Protein AF-A0A6M1TCY0-F1 (afdb_monomer_lite)

Secondary structure (DSSP, 8-state):
------------PPPP----TTSPPPSS---HHHHHHHHHHHHHHHHH---HHHHHHHHH--S-HHHHHHHHHHHHHHHHHHHHHHHT--GGGS-BTTBPPPGGGHHHHHHHHHHHHHHHHHHHHHHHHHHHHHHHHHHHHHHHHHHHHHHHHHHHHHHHHHTT-S-HHHHHHHHHTTS----HHHHHHHHHHHIIIIITTHHHHHHHHHHHHHHHHHHHHHHHHHHHHTT-

Organism: NCBI:txid1736908

Foldseek 3Di:
DDDDDPDDPPPPDDPPDDPPVPFDPQPADDDPVLVVLLVVLLVVLLVVLDFLVNVCVLFPDLADPVLVVLLVVLVVLLQVLLVCVVVVHFPQVDCDVNDHDDPVCLVVVLVVSLVCNVVSLVVSVVRVVVSVVVSCVSCVVVVVVLVVNLVSLVSLVVVCVVRVPPDPVSVVVSVCSVDDDDPSSVSSSVSSVCCVPPPVVCVVVVVVVVVVSNVVSVVSSVSSNVSSVVND

Radius of gyration: 30.92 Å; chains: 1; bounding box: 65×54×100 Å

Structure (mmCIF, N/CA/C/O backbone):
data_AF-A0A6M1TCY0-F1
#
_entry.id   AF-A0A6M1TCY0-F1
#
loop_
_atom_site.group_PDB
_atom_site.id
_atom_site.type_symbol
_atom_site.label_atom_id
_atom_site.label_alt_id
_atom_site.label_comp_id
_atom_site.label_asym_id
_atom_site.label_entity_id
_atom_site.label_seq_id
_atom_site.pdbx_PDB_ins_code
_atom_site.Cartn_x
_atom_site.Cartn_y
_atom_site.Cartn_z
_atom_site.occupancy
_atom_site.B_iso_or_equiv
_atom_site.auth_seq_id
_atom_site.auth_comp_id
_atom_site.auth_asym_id
_atom_site.auth_atom_id
_atom_site.pdbx_PDB_model_num
ATOM 1 N N . MET A 1 1 ? -7.436 40.374 63.771 1.00 40.81 1 MET A N 1
ATOM 2 C CA . MET A 1 1 ? -7.171 39.843 62.417 1.00 40.81 1 MET A CA 1
ATOM 3 C C . MET A 1 1 ? -7.729 38.435 62.373 1.00 40.81 1 MET A C 1
ATOM 5 O O . MET A 1 1 ? -7.297 37.608 63.161 1.00 40.81 1 MET A O 1
ATOM 9 N N . ASN A 1 2 ? -8.781 38.234 61.579 1.00 31.58 2 ASN A N 1
ATOM 10 C CA . ASN A 1 2 ? -9.593 37.018 61.555 1.00 31.58 2 ASN A CA 1
ATOM 11 C C . ASN A 1 2 ? -8.995 36.007 60.566 1.00 31.58 2 ASN A C 1
ATOM 13 O O . ASN A 1 2 ? -8.663 36.379 59.442 1.00 31.58 2 ASN A O 1
ATOM 17 N N . LEU A 1 3 ? -8.857 34.755 61.001 1.00 38.59 3 LEU A N 1
ATOM 18 C CA . LEU A 1 3 ? -8.347 33.634 60.210 1.00 38.59 3 LEU A CA 1
ATOM 19 C C . LEU A 1 3 ? -9.382 33.235 59.149 1.00 38.59 3 LEU A C 1
ATOM 21 O O . LEU A 1 3 ? -10.459 32.735 59.468 1.00 38.59 3 LEU A O 1
ATOM 25 N N . GLY A 1 4 ? -9.053 33.485 57.883 1.00 35.66 4 GLY A N 1
ATOM 26 C CA . GLY A 1 4 ? -9.867 33.116 56.732 1.00 35.66 4 GLY A CA 1
ATOM 27 C C . GLY A 1 4 ? -9.697 31.646 56.353 1.00 35.66 4 GLY A C 1
ATOM 28 O O . GLY A 1 4 ? -8.680 31.263 55.789 1.00 35.66 4 GLY A O 1
ATOM 29 N N . ASN A 1 5 ? -10.726 30.862 56.668 1.00 35.56 5 ASN A N 1
ATOM 30 C CA . ASN A 1 5 ? -11.389 29.895 55.789 1.00 35.56 5 ASN A CA 1
ATOM 31 C C . ASN A 1 5 ? -10.489 29.039 54.864 1.00 35.56 5 ASN A C 1
ATOM 33 O O . ASN A 1 5 ? -10.324 29.323 53.678 1.00 35.56 5 ASN A O 1
ATOM 37 N N . LEU A 1 6 ? -9.985 27.922 55.396 1.00 38.62 6 LEU A N 1
ATOM 38 C CA . LEU A 1 6 ? -9.571 26.776 54.585 1.00 38.62 6 LEU A CA 1
ATOM 39 C C . LEU A 1 6 ? -10.839 26.086 54.071 1.00 38.62 6 LEU A C 1
ATOM 41 O O . LEU A 1 6 ? -11.546 25.425 54.830 1.00 38.62 6 LEU A O 1
ATOM 45 N N . GLY A 1 7 ? -11.144 26.297 52.790 1.00 38.19 7 GLY A N 1
ATOM 46 C CA . GLY A 1 7 ? -12.271 25.671 52.109 1.00 38.19 7 GLY A CA 1
ATOM 47 C C . GLY A 1 7 ? -12.217 24.150 52.235 1.00 38.19 7 GLY A C 1
ATOM 48 O O . GLY A 1 7 ? -11.236 23.509 51.860 1.00 38.19 7 GLY A O 1
ATOM 49 N N . SER A 1 8 ? -13.288 23.582 52.778 1.00 37.03 8 SER A N 1
ATOM 50 C CA . SER A 1 8 ? -13.526 22.148 52.852 1.00 37.03 8 SER A CA 1
ATOM 51 C C . SER A 1 8 ? -13.612 21.559 51.442 1.00 37.03 8 SER A C 1
ATOM 53 O O . SER A 1 8 ? -14.508 21.913 50.674 1.00 37.03 8 SER A O 1
ATOM 55 N N . PHE A 1 9 ? -12.711 20.636 51.108 1.00 40.78 9 PHE A N 1
ATOM 56 C CA . PHE A 1 9 ? -12.888 19.736 49.970 1.00 40.78 9 PHE A CA 1
ATOM 57 C C . PHE A 1 9 ? -14.084 18.821 50.263 1.00 40.78 9 PHE A C 1
ATOM 59 O O . PHE A 1 9 ? -13.952 17.807 50.946 1.00 40.78 9 PHE A O 1
ATOM 66 N N . ASN A 1 10 ? -15.263 19.199 49.767 1.00 33.56 10 ASN A N 1
ATOM 67 C CA . ASN A 1 10 ? -16.422 18.315 49.732 1.00 33.56 10 ASN A CA 1
ATOM 68 C C . ASN A 1 10 ? -16.138 17.196 48.726 1.00 33.56 10 ASN A C 1
ATOM 70 O O . ASN A 1 10 ? -16.285 17.367 47.518 1.00 33.56 10 ASN A O 1
ATOM 74 N N . PHE A 1 11 ? -15.720 16.042 49.240 1.00 40.28 11 PHE A N 1
ATOM 75 C CA . PHE A 1 11 ? -15.828 14.772 48.536 1.00 40.28 11 PHE A CA 1
ATOM 76 C C . PHE A 1 11 ? -17.324 14.430 48.465 1.00 40.28 11 PHE A C 1
ATOM 78 O O . PHE A 1 11 ? -17.868 13.762 49.344 1.00 40.28 11 PHE A O 1
ATOM 85 N N . GLU A 1 12 ? -18.031 14.958 47.464 1.00 37.22 12 GLU A N 1
ATOM 86 C CA . GLU A 1 12 ? -19.381 14.483 47.166 1.00 37.22 12 GLU A CA 1
ATOM 87 C C . GLU A 1 12 ? -19.259 13.042 46.669 1.00 37.22 12 GLU A C 1
ATOM 89 O O . GLU A 1 12 ? -18.837 12.784 45.540 1.00 37.22 12 GLU A O 1
ATOM 94 N N . MET A 1 13 ? -19.594 12.085 47.538 1.00 42.84 13 MET A N 1
ATOM 95 C CA . MET A 1 13 ? -19.810 10.714 47.098 1.00 42.84 13 MET A CA 1
ATOM 96 C C . MET A 1 13 ? -20.870 10.719 45.987 1.00 42.84 13 MET A C 1
ATOM 98 O O . MET A 1 13 ? -21.869 11.439 46.110 1.00 42.84 13 MET A O 1
ATOM 102 N N . PRO A 1 14 ? -20.694 9.926 44.914 1.00 39.97 14 PRO A N 1
ATOM 103 C CA . PRO A 1 14 ? -21.727 9.779 43.904 1.00 39.97 14 PRO A CA 1
ATOM 104 C C . PRO A 1 14 ? -23.014 9.325 44.595 1.00 39.97 14 PRO A C 1
ATOM 106 O O . PRO A 1 14 ? -23.037 8.313 45.296 1.00 39.97 14 PRO A O 1
ATOM 109 N N . LYS A 1 15 ? -24.077 10.122 44.443 1.00 44.88 15 LYS A N 1
ATOM 110 C CA . LYS A 1 15 ? -25.385 9.808 45.021 1.00 44.88 15 LYS A CA 1
ATOM 111 C C . LYS A 1 15 ? -25.809 8.409 44.558 1.00 44.88 15 LYS A C 1
ATOM 113 O O . LYS A 1 15 ? -25.634 8.106 43.373 1.00 44.88 15 LYS A O 1
ATOM 118 N N . PRO A 1 16 ? -26.367 7.569 45.450 1.00 40.59 16 PRO A N 1
ATOM 119 C CA . PRO A 1 16 ? -26.902 6.277 45.057 1.00 40.59 16 PRO A CA 1
ATOM 120 C C . PRO A 1 16 ? -27.896 6.493 43.920 1.00 40.59 16 PRO A C 1
ATOM 122 O O . PRO A 1 16 ? -28.781 7.347 43.999 1.00 40.59 16 PRO A O 1
ATOM 125 N N . ASN A 1 17 ? -27.678 5.765 42.830 1.00 44.53 17 ASN A N 1
ATOM 126 C CA . ASN A 1 17 ? -28.483 5.852 41.628 1.00 44.53 17 ASN A CA 1
ATOM 127 C C . ASN A 1 17 ? -29.891 5.355 41.985 1.00 44.53 17 ASN A C 1
ATOM 129 O O . ASN A 1 17 ? -30.106 4.150 42.095 1.00 44.53 17 ASN A O 1
ATOM 133 N N . ILE A 1 18 ? -30.819 6.275 42.259 1.00 45.56 18 ILE A N 1
ATOM 134 C CA . ILE A 1 18 ? -32.218 5.932 42.519 1.00 45.56 18 ILE A CA 1
ATOM 135 C C . ILE A 1 18 ? -32.734 5.298 41.221 1.00 45.56 18 ILE A C 1
ATOM 137 O O . ILE A 1 18 ? -32.690 5.968 40.184 1.00 45.56 18 ILE A O 1
ATOM 141 N N . PRO A 1 19 ? -33.156 4.021 41.229 1.00 42.91 19 PRO A N 1
ATOM 142 C CA . PRO A 1 19 ? -33.644 3.372 40.025 1.00 42.91 19 PRO A CA 1
ATOM 143 C C . PRO A 1 19 ? -34.815 4.181 39.469 1.00 42.91 19 PRO A C 1
ATOM 145 O O . PRO A 1 19 ? -35.770 4.506 40.176 1.00 42.91 19 PRO A O 1
ATOM 148 N N . ASN A 1 20 ? -34.695 4.561 38.201 1.00 47.53 20 ASN A N 1
ATOM 149 C CA . ASN A 1 20 ? -35.703 5.330 37.497 1.00 47.53 20 ASN A CA 1
ATOM 150 C C . ASN A 1 20 ? -36.925 4.416 37.309 1.00 47.53 20 ASN A C 1
ATOM 152 O O . ASN A 1 20 ? -36.894 3.516 36.476 1.00 47.53 20 ASN A O 1
ATOM 156 N N . LEU A 1 21 ? -37.976 4.613 38.113 1.00 46.28 21 LEU A N 1
ATOM 157 C CA . LEU A 1 21 ? -39.144 3.718 38.234 1.00 46.28 21 LEU A CA 1
ATOM 158 C C . LEU A 1 21 ? -39.952 3.523 36.931 1.00 46.28 21 LEU A C 1
ATOM 160 O O . LEU A 1 21 ? -40.888 2.730 36.911 1.00 46.28 21 LEU A O 1
ATOM 164 N N . GLY A 1 22 ? -39.619 4.249 35.859 1.00 48.94 22 GLY A N 1
ATOM 165 C CA . GLY A 1 22 ? -40.233 4.121 34.535 1.00 48.94 22 GLY A CA 1
ATOM 166 C C . GLY A 1 22 ? -39.401 3.356 33.501 1.00 48.94 22 GLY A C 1
ATOM 167 O O . GLY A 1 22 ? -39.856 3.213 32.370 1.00 48.94 22 GLY A O 1
ATOM 168 N N . GLN A 1 23 ? -38.192 2.898 33.843 1.00 49.44 23 GLN A N 1
ATOM 169 C CA . GLN A 1 23 ? -37.377 2.071 32.951 1.00 49.44 23 GLN A CA 1
ATOM 170 C C . GLN A 1 23 ? -37.584 0.593 33.287 1.00 49.44 23 GLN A C 1
ATOM 172 O O . GLN A 1 23 ? -37.662 0.260 34.474 1.00 49.44 23 GLN A O 1
ATOM 177 N N . PRO A 1 24 ? -37.703 -0.292 32.278 1.00 52.12 24 PRO A N 1
ATOM 178 C CA . PRO A 1 24 ? -37.763 -1.722 32.536 1.00 52.12 24 PRO A CA 1
ATOM 179 C C . PRO A 1 24 ? -36.554 -2.135 33.393 1.00 52.12 24 PRO A C 1
ATOM 181 O O . PRO A 1 24 ? -35.467 -1.568 33.229 1.00 52.12 24 PRO A O 1
ATOM 184 N N . PRO A 1 25 ? -36.738 -3.057 34.354 1.00 54.72 25 PRO A N 1
ATOM 185 C CA . PRO A 1 25 ? -35.632 -3.542 35.164 1.00 54.72 25 PRO A CA 1
ATOM 186 C C . PRO A 1 25 ? -34.560 -4.110 34.235 1.00 54.72 25 PRO A C 1
ATOM 188 O O . PRO A 1 25 ? -34.882 -4.848 33.306 1.00 54.72 25 PRO A O 1
ATOM 191 N N . ARG A 1 26 ? -33.299 -3.742 34.482 1.00 59.31 26 ARG A N 1
ATOM 192 C CA . ARG A 1 26 ? -32.177 -4.313 33.736 1.00 59.31 26 ARG A CA 1
ATOM 193 C C . ARG A 1 26 ? -32.145 -5.815 33.942 1.00 59.31 26 ARG A C 1
ATOM 195 O O . ARG A 1 26 ? -32.295 -6.284 35.071 1.00 59.31 26 ARG A O 1
ATOM 202 N N . GLU A 1 27 ? -31.916 -6.546 32.863 1.00 65.31 27 GLU A N 1
ATOM 203 C CA . GLU A 1 27 ? -31.788 -8.002 32.900 1.00 65.31 27 GLU A CA 1
ATOM 204 C C . GLU A 1 27 ? -30.395 -8.425 33.394 1.00 65.31 27 GLU A C 1
ATOM 206 O O . GLU A 1 27 ? -30.216 -9.543 33.877 1.00 65.31 27 GLU A O 1
ATOM 211 N N . ILE A 1 28 ? -29.413 -7.518 33.328 1.00 74.62 28 ILE A N 1
ATOM 212 C CA . ILE A 1 28 ? -28.018 -7.776 33.691 1.00 74.62 28 ILE A CA 1
ATOM 213 C C . ILE A 1 28 ? -27.673 -7.115 35.033 1.00 74.62 28 ILE A C 1
ATOM 215 O O . ILE A 1 28 ? -27.741 -5.892 35.186 1.00 74.62 28 ILE A O 1
ATOM 219 N N . ASP A 1 29 ? -27.229 -7.928 35.997 1.00 77.94 29 ASP A N 1
ATOM 220 C CA . ASP A 1 29 ? -26.839 -7.462 37.332 1.00 77.94 29 ASP A CA 1
ATOM 221 C C . ASP A 1 29 ? -25.440 -6.813 37.342 1.00 77.94 29 ASP A C 1
ATOM 223 O O . ASP A 1 29 ? -24.388 -7.465 37.424 1.00 77.94 29 ASP A O 1
ATOM 227 N N . LEU A 1 30 ? -25.430 -5.483 37.261 1.00 77.62 30 LEU A N 1
ATOM 228 C CA . LEU A 1 30 ? -24.237 -4.643 37.338 1.00 77.62 30 LEU A CA 1
ATOM 229 C C . LEU A 1 30 ? -24.261 -3.794 38.605 1.00 77.62 30 LEU A C 1
ATOM 231 O O . LEU A 1 30 ? -25.273 -3.176 38.942 1.00 77.62 30 LEU A O 1
ATOM 235 N N . SER A 1 31 ? -23.103 -3.668 39.257 1.00 81.94 31 SER A N 1
ATOM 236 C CA . SER A 1 31 ? -22.948 -2.690 40.332 1.00 81.94 31 SER A CA 1
ATOM 237 C C . SER A 1 31 ? -23.156 -1.260 39.798 1.00 81.94 31 SER A C 1
ATOM 239 O O . SER A 1 31 ? -22.917 -0.997 38.613 1.00 81.94 31 SER A O 1
ATOM 241 N N . PRO A 1 32 ? -23.556 -0.291 40.644 1.00 79.38 32 PRO A N 1
ATOM 242 C CA . PRO A 1 32 ? -23.734 1.100 40.221 1.00 79.38 32 PRO A CA 1
ATOM 243 C C . PRO A 1 32 ? -22.489 1.704 39.549 1.00 79.38 32 PRO A C 1
ATOM 245 O O . PRO A 1 32 ? -22.611 2.489 38.607 1.00 79.38 32 PRO A O 1
ATOM 248 N N . GLU A 1 33 ? -21.296 1.306 39.995 1.00 81.00 33 GLU A N 1
ATOM 249 C CA . GLU A 1 33 ? -20.016 1.734 39.425 1.00 81.00 33 GLU A CA 1
ATOM 250 C C . GLU A 1 33 ? -19.772 1.138 38.032 1.00 81.00 33 GLU A C 1
ATOM 252 O O . GLU A 1 33 ? -19.422 1.866 37.100 1.00 81.00 33 GLU A O 1
ATOM 257 N N . GLU A 1 34 ? -20.006 -0.166 37.856 1.00 80.75 34 GLU A N 1
ATOM 258 C CA . GLU A 1 34 ? -19.911 -0.846 36.556 1.00 80.75 34 GLU A CA 1
ATOM 259 C C . GLU A 1 34 ? -20.926 -0.271 35.567 1.00 80.75 34 GLU A C 1
ATOM 261 O O . GLU A 1 34 ? -20.583 0.041 34.427 1.00 80.75 34 GLU A O 1
ATOM 266 N N . ALA A 1 35 ? -22.156 -0.040 36.024 1.00 79.56 35 ALA A N 1
ATOM 267 C CA . ALA A 1 35 ? -23.212 0.567 35.233 1.00 79.56 35 ALA A CA 1
ATOM 268 C C . ALA A 1 35 ? -22.845 1.979 34.753 1.00 79.56 35 ALA A C 1
ATOM 270 O O . ALA A 1 35 ? -23.058 2.321 33.587 1.00 79.56 35 ALA A O 1
ATOM 271 N N . PHE A 1 36 ? -22.275 2.805 35.634 1.00 81.75 36 PHE A N 1
ATOM 272 C CA . PHE A 1 36 ? -21.789 4.134 35.269 1.00 81.75 36 PHE A CA 1
ATOM 273 C C . PHE A 1 36 ? -20.638 4.054 34.259 1.00 81.75 36 PHE A C 1
ATOM 275 O O . PHE A 1 36 ? -20.604 4.808 33.283 1.00 81.75 36 PHE A O 1
ATOM 282 N N . LYS A 1 37 ? -19.717 3.110 34.463 1.00 83.62 37 LYS A N 1
ATOM 283 C CA . LYS A 1 37 ? -18.562 2.889 33.594 1.00 83.62 37 LYS A CA 1
ATOM 284 C C . LYS A 1 37 ? -18.976 2.459 32.186 1.00 83.62 37 LYS A C 1
ATOM 286 O O . LYS A 1 37 ? -18.529 3.083 31.227 1.00 83.62 37 LYS A O 1
ATOM 291 N N . VAL A 1 38 ? -19.867 1.472 32.057 1.00 83.81 38 VAL A N 1
ATOM 292 C CA . VAL A 1 38 ? -20.408 1.014 30.762 1.00 83.81 38 VAL A CA 1
ATOM 293 C C . VAL A 1 38 ? -21.113 2.160 30.046 1.00 83.81 38 VAL A C 1
ATOM 295 O O . VAL A 1 38 ? -20.797 2.438 28.893 1.00 83.81 38 VAL A O 1
ATOM 298 N N . LYS A 1 39 ? -21.971 2.915 30.744 1.00 81.69 39 LYS A N 1
ATOM 299 C CA . LYS A 1 39 ? -22.673 4.066 30.157 1.00 81.69 39 LYS A CA 1
ATOM 300 C C . LYS A 1 39 ? -21.710 5.133 29.631 1.00 81.69 39 LYS A C 1
ATOM 302 O O . LYS A 1 39 ? -21.899 5.662 28.536 1.00 81.69 39 LYS A O 1
ATOM 307 N N . LYS A 1 40 ? -20.663 5.448 30.400 1.00 83.25 40 LYS A N 1
ATOM 308 C CA . LYS A 1 40 ? -19.626 6.401 29.987 1.00 83.25 40 LYS A CA 1
ATOM 309 C C . LYS A 1 40 ? -18.871 5.903 28.754 1.00 83.25 40 LYS A C 1
ATOM 311 O O . LYS A 1 40 ? -18.607 6.692 27.852 1.00 83.25 40 LYS A O 1
ATOM 316 N N . ILE A 1 41 ? -18.542 4.612 28.708 1.00 84.25 41 ILE A N 1
ATOM 317 C CA . ILE A 1 41 ? -17.869 4.008 27.558 1.00 84.25 41 ILE A CA 1
ATOM 318 C C . ILE A 1 41 ? -18.773 4.041 26.320 1.00 84.25 41 ILE A C 1
ATOM 320 O O . ILE A 1 41 ? -18.320 4.502 25.281 1.00 84.25 41 ILE A O 1
ATOM 324 N N . MET A 1 42 ? -20.039 3.632 26.428 1.00 82.56 42 MET A N 1
ATOM 325 C CA . MET A 1 42 ? -20.996 3.646 25.313 1.00 82.56 42 MET A CA 1
ATOM 326 C C . MET A 1 42 ? -21.160 5.047 24.717 1.00 82.56 42 MET A C 1
ATOM 328 O O . MET A 1 42 ? -21.040 5.212 23.508 1.00 82.56 42 MET A O 1
ATOM 332 N N . SER A 1 43 ? -21.334 6.068 25.563 1.00 81.25 43 SER A N 1
ATOM 333 C CA . SER A 1 43 ? -21.424 7.468 25.119 1.00 81.25 43 SER A CA 1
ATOM 334 C C . SER A 1 43 ? -20.162 7.922 24.373 1.00 81.25 43 SER A C 1
ATOM 336 O O . SER A 1 43 ? -20.237 8.507 23.291 1.00 81.25 43 SER A O 1
ATOM 338 N N . ASN A 1 44 ? -18.983 7.583 24.904 1.00 81.44 44 ASN A N 1
ATOM 339 C CA . ASN A 1 44 ? -17.722 7.891 24.238 1.00 81.44 44 ASN A CA 1
ATOM 340 C C . ASN A 1 44 ? -17.585 7.144 22.901 1.00 81.44 44 ASN A C 1
ATOM 342 O O . ASN A 1 44 ? -17.137 7.742 21.928 1.00 81.44 44 ASN A O 1
ATOM 346 N N . LEU A 1 45 ? -17.996 5.874 22.823 1.00 81.38 45 LEU A N 1
ATOM 347 C CA . LEU A 1 45 ? -17.963 5.084 21.590 1.00 81.38 45 LEU A CA 1
ATOM 348 C C . LEU A 1 45 ? -18.898 5.659 20.520 1.00 81.38 45 LEU A C 1
ATOM 350 O O . LEU A 1 45 ? -18.443 5.871 19.397 1.00 81.38 45 LEU A O 1
ATOM 354 N N . ALA A 1 46 ? -20.141 6.012 20.865 1.00 78.19 46 ALA A N 1
ATOM 355 C CA . ALA A 1 46 ? -21.060 6.692 19.944 1.00 78.19 46 ALA A CA 1
ATOM 356 C C . ALA A 1 46 ? -20.471 8.000 19.396 1.00 78.19 46 ALA A C 1
ATOM 358 O O . ALA A 1 46 ? -20.616 8.298 18.213 1.00 78.19 46 ALA A O 1
ATOM 359 N N . SER A 1 47 ? -19.751 8.759 20.230 1.00 79.06 47 SER A N 1
ATOM 360 C CA . SER A 1 47 ? -19.131 10.022 19.809 1.00 79.06 47 SER A CA 1
ATOM 361 C C . SER A 1 47 ? -17.947 9.859 18.846 1.00 79.06 47 SER A C 1
ATOM 363 O O . SER A 1 47 ? -17.527 10.838 18.233 1.00 79.06 47 SER A O 1
ATOM 365 N N . THR A 1 48 ? -17.399 8.646 18.698 1.00 74.94 48 THR A N 1
ATOM 366 C CA . THR A 1 48 ? -16.235 8.416 17.826 1.00 74.94 48 THR A CA 1
ATOM 367 C C . THR A 1 48 ? -16.592 8.408 16.344 1.00 74.94 48 THR A C 1
ATOM 369 O O . THR A 1 48 ? -15.727 8.709 15.525 1.00 74.94 48 THR A O 1
ATOM 372 N N . GLY A 1 49 ? -17.835 8.051 15.990 1.00 72.75 49 GLY A N 1
ATOM 373 C CA . GLY A 1 49 ? -18.270 7.909 14.596 1.00 72.75 49 GLY A CA 1
ATOM 374 C C . GLY A 1 49 ? -17.469 6.883 13.782 1.00 72.75 49 GLY A C 1
ATOM 375 O O . GLY A 1 49 ? -17.517 6.911 12.555 1.00 72.75 49 GLY A O 1
ATOM 376 N N . LEU A 1 50 ? -16.700 6.009 14.444 1.00 78.25 50 LEU A N 1
ATOM 377 C CA . LEU A 1 50 ? -15.852 5.019 13.788 1.00 78.25 50 LEU A CA 1
ATOM 378 C C . LEU A 1 50 ? -16.697 3.855 13.270 1.00 78.25 50 LEU A C 1
ATOM 380 O O . LEU A 1 50 ? -17.372 3.176 14.040 1.00 78.25 50 LEU A O 1
ATOM 384 N N . THR A 1 51 ? -16.585 3.582 11.975 1.00 78.31 51 THR A N 1
ATOM 385 C CA . THR A 1 51 ? -17.169 2.405 11.320 1.00 78.31 51 THR A CA 1
ATOM 386 C C . THR A 1 51 ? -16.073 1.463 10.826 1.00 78.31 51 THR A C 1
ATOM 388 O O . THR A 1 51 ? -14.926 1.876 10.632 1.00 78.31 51 THR A O 1
ATOM 391 N N . VAL A 1 52 ? -16.419 0.193 10.590 1.00 77.19 52 VAL A N 1
ATOM 392 C CA . VAL A 1 52 ? -15.505 -0.788 9.975 1.00 77.19 52 VAL A CA 1
ATOM 393 C C . VAL A 1 52 ? -14.971 -0.264 8.639 1.00 77.19 52 VAL A C 1
ATOM 395 O O . VAL A 1 52 ? -13.762 -0.300 8.422 1.00 77.19 52 VAL A O 1
ATOM 398 N N . ASP A 1 53 ? -15.843 0.306 7.805 1.00 77.44 53 ASP A N 1
ATOM 399 C CA . ASP A 1 53 ? -15.479 0.865 6.498 1.00 77.44 53 ASP A CA 1
ATOM 400 C C . ASP A 1 53 ? -14.490 2.026 6.634 1.00 77.44 53 ASP A C 1
ATOM 402 O O . ASP A 1 53 ? -13.459 2.038 5.969 1.00 77.44 53 ASP A O 1
ATOM 406 N N . SER A 1 54 ? -14.726 2.948 7.577 1.00 77.75 54 SER A N 1
ATOM 407 C CA . SER A 1 54 ? -13.810 4.072 7.815 1.00 77.75 54 SER A CA 1
ATOM 408 C C . SER A 1 54 ? -12.415 3.617 8.259 1.00 77.75 54 SER A C 1
ATOM 410 O O . SER A 1 54 ? -11.420 4.256 7.921 1.00 77.75 54 SER A O 1
ATOM 412 N N . LEU A 1 55 ? -12.326 2.502 8.994 1.00 77.81 55 LEU A N 1
ATOM 413 C CA . LEU A 1 55 ? -11.053 1.904 9.392 1.00 77.81 55 LEU A CA 1
ATOM 414 C C . LEU A 1 55 ? -10.395 1.188 8.213 1.00 77.81 55 LEU A C 1
ATOM 416 O O . LEU A 1 55 ? -9.192 1.334 8.023 1.00 77.81 55 LEU A O 1
ATOM 420 N N . PHE A 1 56 ? -11.158 0.458 7.399 1.00 74.25 56 PHE A N 1
ATOM 421 C CA . PHE A 1 56 ? -10.636 -0.152 6.178 1.00 74.25 56 PHE A CA 1
ATOM 422 C C . PHE A 1 56 ? -10.070 0.892 5.217 1.00 74.25 56 PHE A C 1
ATOM 424 O O . PHE A 1 56 ? -8.929 0.745 4.788 1.00 74.25 56 PHE A O 1
ATOM 431 N N . ASP A 1 57 ? -10.801 1.968 4.940 1.00 73.62 57 ASP A N 1
ATOM 432 C CA . ASP A 1 57 ? -10.340 3.047 4.061 1.00 73.62 57 ASP A CA 1
ATOM 433 C C . ASP A 1 57 ? -9.058 3.704 4.583 1.00 73.62 57 ASP A C 1
ATOM 435 O O . ASP A 1 57 ? -8.178 4.079 3.809 1.00 73.62 57 ASP A O 1
ATOM 439 N N . LEU A 1 58 ? -8.915 3.810 5.908 1.00 74.19 58 LEU A N 1
ATOM 440 C CA . LEU A 1 58 ? -7.730 4.398 6.523 1.00 74.19 58 LEU A CA 1
ATOM 441 C C . LEU A 1 58 ? -6.472 3.529 6.366 1.00 74.19 58 LEU A C 1
ATOM 443 O O . LEU A 1 58 ? -5.371 4.076 6.358 1.00 74.19 58 LEU A O 1
ATOM 447 N N . PHE A 1 59 ? -6.624 2.202 6.284 1.00 71.75 59 PHE A N 1
ATOM 448 C CA . PHE A 1 59 ? -5.503 1.254 6.322 1.00 71.75 59 PHE A CA 1
ATOM 449 C C . PHE A 1 59 ? -5.260 0.484 5.017 1.00 71.75 59 PHE A C 1
ATOM 451 O O . PHE A 1 59 ? -4.185 -0.091 4.870 1.00 71.75 59 PHE A O 1
ATOM 458 N N . ASN A 1 60 ? -6.221 0.433 4.091 1.00 70.06 60 ASN A N 1
ATOM 459 C CA . ASN A 1 60 ? -6.154 -0.449 2.921 1.00 70.06 60 ASN A CA 1
ATOM 460 C C . ASN A 1 60 ? -5.700 0.266 1.636 1.00 70.06 60 ASN A C 1
ATOM 462 O O . ASN A 1 60 ? -5.065 -0.361 0.792 1.00 70.06 60 ASN A O 1
ATOM 466 N N . ASP A 1 61 ? -5.990 1.564 1.473 1.00 69.44 61 ASP A N 1
ATOM 467 C CA . ASP A 1 61 ? -5.604 2.306 0.266 1.00 69.44 61 ASP A CA 1
ATOM 468 C C . ASP A 1 61 ? -4.896 3.628 0.577 1.00 69.44 61 ASP A C 1
ATOM 470 O O . ASP A 1 61 ? -5.501 4.696 0.686 1.00 69.44 61 ASP A O 1
ATOM 474 N N . TRP A 1 62 ? -3.576 3.548 0.732 1.00 79.12 62 TRP A N 1
ATOM 475 C CA . TRP A 1 62 ? -2.755 4.703 1.084 1.00 79.12 62 TRP A CA 1
ATOM 476 C C . TRP A 1 62 ? -2.098 5.388 -0.119 1.00 79.12 62 TRP A C 1
ATOM 478 O O . TRP A 1 62 ? -1.743 6.565 -0.034 1.00 79.12 62 TRP A O 1
ATOM 488 N N . GLN A 1 63 ? -1.956 4.679 -1.244 1.00 85.62 63 GLN A N 1
ATOM 489 C CA . GLN A 1 63 ? -1.362 5.229 -2.460 1.00 85.62 63 GLN A CA 1
ATOM 490 C C . GLN A 1 63 ? -2.394 6.035 -3.245 1.00 85.62 63 GLN A C 1
ATOM 492 O O . GLN A 1 63 ? -3.459 5.543 -3.623 1.00 85.62 63 GLN A O 1
ATOM 497 N N . SER A 1 64 ? -2.038 7.262 -3.605 1.00 88.56 64 SER A N 1
ATOM 498 C CA . SER A 1 64 ? -2.865 8.077 -4.483 1.00 88.56 64 SER A CA 1
ATOM 499 C C . SER A 1 64 ? -2.978 7.457 -5.883 1.00 88.56 64 SER A C 1
ATOM 501 O O . SER A 1 64 ? -2.083 6.763 -6.378 1.00 88.56 64 SER A O 1
ATOM 503 N N . ASN A 1 65 ? -4.066 7.774 -6.592 1.00 90.75 65 ASN A N 1
ATOM 504 C CA . ASN A 1 65 ? -4.247 7.354 -7.989 1.00 90.75 65 ASN A CA 1
ATOM 505 C C . ASN A 1 65 ? -3.084 7.796 -8.894 1.00 90.75 65 ASN A C 1
ATOM 507 O O . ASN A 1 65 ? -2.733 7.087 -9.837 1.00 90.75 65 ASN A O 1
ATOM 511 N N . LYS A 1 66 ? -2.456 8.940 -8.584 1.00 91.38 66 LYS A N 1
ATOM 512 C CA . LYS A 1 66 ? -1.272 9.438 -9.296 1.00 91.38 66 LYS A CA 1
ATOM 513 C C . LYS A 1 66 ? -0.094 8.481 -9.123 1.00 91.38 66 LYS A C 1
ATOM 515 O O . LYS A 1 66 ? 0.466 8.038 -10.119 1.00 91.38 66 LYS A O 1
ATOM 520 N N . THR A 1 67 ? 0.218 8.095 -7.888 1.00 92.56 67 THR A N 1
ATOM 521 C CA . THR A 1 67 ? 1.293 7.141 -7.573 1.00 92.56 67 THR A CA 1
ATOM 522 C C . THR A 1 67 ? 1.055 5.792 -8.232 1.00 92.56 67 THR A C 1
ATOM 524 O O . THR A 1 67 ? 1.948 5.271 -8.897 1.00 92.56 67 THR A O 1
ATOM 527 N N . LYS A 1 68 ? -0.173 5.262 -8.152 1.00 92.00 68 LYS A N 1
ATOM 528 C CA . LYS A 1 68 ? -0.545 4.004 -8.819 1.00 92.00 68 LYS A CA 1
ATOM 529 C C . LYS A 1 68 ? -0.351 4.073 -10.334 1.00 92.00 68 LYS A C 1
ATOM 531 O O . LYS A 1 68 ? 0.153 3.120 -10.925 1.00 92.00 68 LYS A O 1
ATOM 536 N N . SER A 1 69 ? -0.734 5.184 -10.964 1.00 94.69 69 SER A N 1
ATOM 537 C CA . SER A 1 69 ? -0.565 5.382 -12.406 1.00 94.69 69 SER A CA 1
ATOM 538 C C . SER A 1 69 ? 0.912 5.436 -12.801 1.00 94.69 69 SER A C 1
ATOM 540 O O . SER A 1 69 ? 1.326 4.712 -13.704 1.00 94.69 69 SER A O 1
ATOM 542 N N . THR A 1 70 ? 1.722 6.235 -12.100 1.00 93.19 70 THR A N 1
ATOM 543 C CA . THR A 1 70 ? 3.167 6.335 -12.365 1.00 93.19 70 THR A CA 1
ATOM 544 C C . THR A 1 70 ? 3.866 4.996 -12.132 1.00 93.19 70 THR A C 1
ATOM 546 O O . THR A 1 70 ? 4.676 4.574 -12.951 1.00 93.19 70 THR A O 1
ATOM 549 N N . LYS A 1 71 ? 3.496 4.273 -11.069 1.00 94.19 71 LYS A N 1
ATOM 550 C CA . LYS A 1 71 ? 3.997 2.926 -10.774 1.00 94.19 71 LYS A CA 1
ATOM 551 C C . LYS A 1 71 ? 3.727 1.951 -11.915 1.00 94.19 71 LYS A C 1
ATOM 553 O O . LYS A 1 71 ? 4.636 1.255 -12.353 1.00 94.19 71 LYS A O 1
ATOM 558 N N . ARG A 1 72 ? 2.487 1.917 -12.421 1.00 94.50 72 ARG A N 1
ATOM 559 C CA . ARG A 1 72 ? 2.104 1.067 -13.561 1.00 94.50 72 ARG A CA 1
ATOM 560 C C . ARG A 1 72 ? 2.898 1.410 -14.813 1.00 94.50 72 ARG A C 1
ATOM 562 O O . ARG A 1 72 ? 3.328 0.494 -15.507 1.00 94.50 72 ARG A O 1
ATOM 569 N N . PHE A 1 73 ? 3.099 2.699 -15.084 1.00 94.19 73 PHE A N 1
ATOM 570 C CA . PHE A 1 73 ? 3.914 3.147 -16.209 1.00 94.19 73 PHE A CA 1
ATOM 571 C C . PHE A 1 73 ? 5.358 2.646 -16.085 1.00 94.19 73 PHE A C 1
ATOM 573 O O . PHE A 1 73 ? 5.830 1.956 -16.984 1.00 94.19 73 PHE A O 1
ATOM 580 N N . VAL A 1 74 ? 6.019 2.914 -14.952 1.00 94.62 74 VAL A N 1
ATOM 581 C CA . VAL A 1 74 ? 7.402 2.477 -14.696 1.00 94.62 74 VAL A CA 1
ATOM 582 C C . VAL A 1 74 ? 7.516 0.958 -14.798 1.00 94.62 74 VAL A C 1
ATOM 584 O O . VAL A 1 74 ? 8.351 0.471 -15.545 1.00 94.62 74 VAL A O 1
ATOM 587 N N . LEU A 1 75 ? 6.641 0.204 -14.127 1.00 94.69 75 LEU A N 1
ATOM 588 C CA . LEU A 1 75 ? 6.655 -1.260 -14.178 1.00 94.69 75 LEU A CA 1
ATOM 589 C C . LEU A 1 75 ? 6.493 -1.794 -15.600 1.00 94.69 75 LEU A C 1
ATOM 591 O O . LEU A 1 75 ? 7.278 -2.637 -16.018 1.00 94.69 75 LEU A O 1
ATOM 595 N N . SER A 1 76 ? 5.500 -1.306 -16.343 1.00 92.81 76 SER A N 1
ATOM 596 C CA . SER A 1 76 ? 5.229 -1.796 -17.701 1.00 92.81 76 SER A CA 1
ATOM 597 C C . SER A 1 76 ? 6.399 -1.493 -18.632 1.00 92.81 76 SER A C 1
ATOM 599 O O . SER A 1 76 ? 6.832 -2.356 -19.391 1.00 92.81 76 SER A O 1
ATOM 601 N N . PHE A 1 77 ? 6.941 -0.279 -18.541 1.00 91.25 77 PHE A N 1
ATOM 602 C CA . PHE A 1 77 ? 8.034 0.163 -19.391 1.00 91.25 77 PHE A CA 1
ATOM 603 C C . PHE A 1 77 ? 9.346 -0.556 -19.052 1.00 91.25 77 PHE A C 1
ATOM 605 O O . PHE A 1 77 ? 9.985 -1.117 -19.941 1.00 91.25 77 PHE A O 1
ATOM 612 N N . SER A 1 78 ? 9.704 -0.647 -17.766 1.00 93.62 78 SER A N 1
ATOM 613 C CA . SER A 1 78 ? 10.874 -1.409 -17.316 1.00 93.62 78 SER A CA 1
ATOM 614 C C . SER A 1 78 ? 10.755 -2.898 -17.639 1.00 93.62 78 SER A C 1
ATOM 616 O O . SER A 1 78 ? 11.753 -3.524 -17.985 1.00 93.62 78 SER A O 1
ATOM 618 N N . PHE A 1 79 ? 9.555 -3.477 -17.554 1.00 92.94 79 PHE A N 1
ATOM 619 C CA . PHE A 1 79 ? 9.330 -4.881 -17.889 1.00 92.94 79 PHE A CA 1
ATOM 620 C C . PHE A 1 79 ? 9.588 -5.164 -19.369 1.00 92.94 79 PHE A C 1
ATOM 622 O O . PHE A 1 79 ? 10.338 -6.085 -19.681 1.00 92.94 79 PHE A O 1
ATOM 629 N N . ILE A 1 80 ? 9.032 -4.344 -20.270 1.00 89.81 80 ILE A N 1
ATOM 630 C CA . ILE A 1 80 ? 9.246 -4.481 -21.719 1.00 89.81 80 ILE A CA 1
ATOM 631 C C . ILE A 1 80 ? 10.737 -4.393 -22.053 1.00 89.81 80 ILE A C 1
ATOM 633 O O . ILE A 1 80 ? 11.254 -5.258 -22.752 1.00 89.81 80 ILE A O 1
ATOM 637 N N . LEU A 1 81 ? 11.441 -3.398 -21.506 1.00 90.25 81 LEU A N 1
ATOM 638 C CA . LEU A 1 81 ? 12.878 -3.230 -21.736 1.00 90.25 81 LEU A CA 1
ATOM 639 C C . LEU A 1 81 ? 13.708 -4.368 -21.126 1.00 90.25 81 LEU A C 1
ATOM 641 O O . LEU A 1 81 ? 14.676 -4.815 -21.720 1.00 90.25 81 LEU A O 1
ATOM 645 N N . SER A 1 82 ? 13.327 -4.889 -19.961 1.00 90.44 82 SER A N 1
ATOM 646 C CA . SER A 1 82 ? 14.044 -6.014 -19.344 1.00 90.44 82 SER A CA 1
ATOM 647 C C . SER A 1 82 ? 13.867 -7.318 -20.127 1.00 90.44 82 SER A C 1
ATOM 649 O O . SER A 1 82 ? 14.774 -8.149 -20.154 1.00 90.44 82 SER A O 1
ATOM 651 N N . LEU A 1 83 ? 12.716 -7.512 -20.779 1.00 88.94 83 LEU A N 1
ATOM 652 C CA . LEU A 1 83 ? 12.475 -8.686 -21.618 1.00 88.94 83 LEU A CA 1
ATOM 653 C C . LEU A 1 83 ? 13.407 -8.744 -22.830 1.00 88.94 83 LEU A C 1
ATOM 655 O O . LEU A 1 83 ? 13.704 -9.846 -23.284 1.00 88.94 83 LEU A O 1
ATOM 659 N N . THR A 1 84 ? 13.903 -7.609 -23.328 1.00 87.00 84 THR A N 1
ATOM 660 C CA . THR A 1 84 ? 14.827 -7.601 -24.473 1.00 87.00 84 THR A CA 1
ATOM 661 C C . THR A 1 84 ? 16.160 -8.261 -24.117 1.00 87.00 84 THR A C 1
ATOM 663 O O . THR A 1 84 ? 16.681 -9.032 -24.917 1.00 87.00 84 THR A O 1
ATOM 666 N N . ILE A 1 85 ? 16.640 -8.090 -22.874 1.00 84.50 85 ILE A N 1
ATOM 667 C CA . ILE A 1 85 ? 17.805 -8.822 -22.344 1.00 84.50 85 ILE A CA 1
ATOM 668 C C . ILE A 1 85 ? 17.543 -10.327 -22.362 1.00 84.50 85 ILE A C 1
ATOM 670 O O . ILE A 1 85 ? 18.378 -11.095 -22.829 1.00 84.50 85 ILE A O 1
ATOM 674 N N . VAL A 1 86 ? 16.389 -10.757 -21.843 1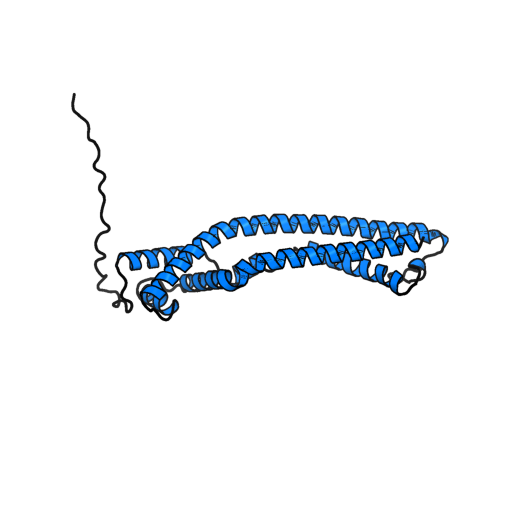.00 85.00 86 VAL A N 1
ATOM 675 C CA . VAL A 1 86 ? 16.042 -12.186 -21.743 1.00 85.00 86 VAL A CA 1
ATOM 676 C C . VAL A 1 86 ? 15.882 -12.812 -23.128 1.00 85.00 86 VAL A C 1
ATOM 678 O O . VAL A 1 86 ? 16.277 -13.956 -23.336 1.00 85.00 86 VAL A O 1
ATOM 681 N N . ALA A 1 87 ? 15.322 -12.060 -24.074 1.00 86.19 87 ALA A N 1
ATOM 682 C CA . ALA A 1 87 ? 15.163 -12.484 -25.457 1.00 86.19 87 ALA A CA 1
ATOM 683 C C . ALA A 1 87 ? 16.472 -12.417 -26.265 1.00 86.19 87 ALA A C 1
ATOM 685 O O . ALA A 1 87 ? 16.535 -12.993 -27.348 1.00 86.19 87 ALA A O 1
ATOM 686 N N . GLY A 1 88 ? 17.504 -11.732 -25.760 1.00 83.12 88 GLY A N 1
ATOM 687 C CA . GLY A 1 88 ? 18.752 -11.496 -26.486 1.00 83.12 88 GLY A CA 1
ATOM 688 C C . GLY A 1 88 ? 18.575 -10.601 -27.716 1.00 83.12 88 GLY A C 1
ATOM 689 O O . GLY A 1 88 ? 19.302 -10.773 -28.689 1.00 83.12 88 GLY A O 1
ATOM 690 N N . VAL A 1 89 ? 17.598 -9.689 -27.691 1.00 84.56 89 VAL A N 1
ATOM 691 C CA . VAL A 1 89 ? 17.251 -8.802 -28.814 1.00 84.56 89 VAL A CA 1
ATOM 692 C C . VAL A 1 89 ? 17.721 -7.383 -28.510 1.00 84.56 89 VAL A C 1
ATOM 694 O O . VAL A 1 89 ? 17.543 -6.898 -27.388 1.00 84.56 89 VAL A O 1
ATOM 697 N N . ASN A 1 90 ? 18.294 -6.704 -29.505 1.00 82.62 90 ASN A N 1
ATOM 698 C CA . ASN A 1 90 ? 18.663 -5.300 -29.357 1.00 82.62 90 ASN A CA 1
ATOM 699 C C . ASN A 1 90 ? 17.397 -4.429 -29.305 1.00 82.62 90 ASN A C 1
ATOM 701 O O . ASN A 1 90 ? 16.465 -4.611 -30.085 1.00 82.62 90 ASN A O 1
ATOM 705 N N . ILE A 1 91 ? 17.351 -3.459 -28.390 1.00 84.19 91 ILE A N 1
ATOM 706 C CA . ILE A 1 91 ? 16.206 -2.550 -28.246 1.00 84.19 91 ILE A CA 1
ATOM 707 C C . ILE A 1 91 ? 15.910 -1.796 -29.548 1.00 84.19 91 ILE A C 1
ATOM 709 O O . ILE A 1 91 ? 14.747 -1.524 -29.833 1.00 84.19 91 ILE A O 1
ATOM 713 N N . THR A 1 92 ? 16.934 -1.469 -30.338 1.00 83.44 92 THR A N 1
ATOM 714 C CA . THR A 1 92 ? 16.774 -0.754 -31.615 1.00 83.44 92 THR A CA 1
ATOM 715 C C . THR A 1 92 ? 16.142 -1.609 -32.714 1.00 83.44 92 THR A C 1
ATOM 717 O O . THR A 1 92 ? 15.585 -1.058 -33.659 1.00 83.44 92 THR A O 1
ATOM 720 N N . GLU A 1 93 ? 16.188 -2.937 -32.583 1.00 79.69 93 GLU A N 1
ATOM 721 C CA . GLU A 1 93 ? 15.585 -3.892 -33.524 1.00 79.69 93 GLU A CA 1
ATOM 722 C C . GLU A 1 93 ? 14.095 -4.133 -33.238 1.00 79.69 93 GLU A C 1
ATOM 724 O O . GLU A 1 93 ? 13.396 -4.763 -34.033 1.00 79.69 93 GLU A O 1
ATOM 729 N N . ILE A 1 94 ? 13.596 -3.650 -32.098 1.00 76.38 94 ILE A N 1
ATOM 730 C CA . ILE A 1 94 ? 12.202 -3.802 -31.691 1.00 76.38 94 ILE A CA 1
ATOM 731 C C . ILE A 1 94 ? 11.434 -2.541 -32.074 1.00 76.38 94 ILE A C 1
ATOM 733 O O . ILE A 1 94 ? 11.786 -1.437 -31.659 1.00 76.38 94 ILE A O 1
ATOM 737 N N . ASP A 1 95 ? 10.312 -2.718 -32.774 1.00 74.81 95 ASP A N 1
ATOM 738 C CA . ASP A 1 95 ? 9.338 -1.649 -32.999 1.00 74.81 95 ASP A CA 1
ATOM 739 C C . ASP A 1 95 ? 8.654 -1.268 -31.678 1.00 74.81 95 ASP A C 1
ATOM 741 O O . ASP A 1 95 ? 7.588 -1.770 -31.301 1.00 74.81 95 ASP A O 1
ATOM 745 N N . LEU A 1 96 ? 9.275 -0.347 -30.946 1.00 70.62 96 LEU A N 1
ATOM 746 C CA . LEU A 1 96 ? 8.704 0.227 -29.738 1.00 70.62 96 LEU A CA 1
ATOM 747 C C . LEU A 1 96 ? 7.668 1.283 -30.127 1.00 70.62 96 LEU A C 1
ATOM 749 O O . LEU A 1 96 ? 7.982 2.299 -30.741 1.00 70.62 96 LEU A O 1
ATOM 753 N N . PHE A 1 97 ? 6.408 1.040 -29.754 1.00 69.81 97 PHE A N 1
ATOM 754 C CA . PHE A 1 97 ? 5.274 1.929 -30.052 1.00 69.81 97 PHE A CA 1
ATOM 755 C C . PHE A 1 97 ? 5.059 2.193 -31.554 1.00 69.81 97 PHE A C 1
ATOM 757 O O . PHE A 1 97 ? 4.524 3.236 -31.927 1.00 69.81 97 PHE A O 1
ATOM 764 N N . GLY A 1 98 ? 5.462 1.248 -32.412 1.00 71.81 98 GLY A N 1
ATOM 765 C CA . GLY A 1 98 ? 5.365 1.383 -33.869 1.00 71.81 98 GLY A CA 1
ATOM 766 C C . GLY A 1 98 ? 6.366 2.373 -34.471 1.00 71.81 98 GLY A C 1
ATOM 767 O O . GLY A 1 98 ? 6.147 2.852 -35.582 1.00 71.81 98 GLY A O 1
ATOM 768 N N . VAL A 1 99 ? 7.431 2.712 -33.737 1.00 74.69 99 VAL A N 1
ATOM 769 C CA . VAL A 1 99 ? 8.519 3.567 -34.215 1.00 74.69 99 VAL A CA 1
ATOM 770 C C . VAL A 1 99 ? 9.749 2.703 -34.483 1.00 74.69 99 VAL A C 1
ATOM 772 O O . VAL A 1 99 ? 10.367 2.202 -33.547 1.00 74.69 99 VAL A O 1
ATOM 775 N N . SER A 1 100 ? 10.121 2.585 -35.757 1.00 78.31 100 SER A N 1
ATOM 776 C CA . SER A 1 100 ? 11.384 1.981 -36.186 1.00 78.31 100 SER A CA 1
ATOM 777 C C . SER A 1 100 ? 12.516 3.007 -36.092 1.00 78.31 100 SER A C 1
ATOM 779 O O . SER A 1 100 ? 12.363 4.145 -36.553 1.00 78.31 100 SER A O 1
ATOM 781 N N . VAL A 1 101 ? 13.659 2.618 -35.537 1.00 80.62 101 VAL A N 1
ATOM 782 C CA . VAL A 1 101 ? 14.800 3.518 -35.327 1.00 80.62 101 VAL A CA 1
ATOM 783 C C . VAL A 1 101 ? 15.759 3.426 -36.512 1.00 80.62 101 VAL A C 1
ATOM 785 O O . VAL A 1 101 ? 16.177 2.340 -36.893 1.00 80.62 101 VAL A O 1
ATOM 788 N N . GLN A 1 102 ? 16.106 4.566 -37.112 1.00 81.88 102 GLN A N 1
ATOM 789 C CA . GLN A 1 102 ? 17.188 4.630 -38.100 1.00 81.88 102 GLN A CA 1
ATOM 790 C C . GLN A 1 102 ? 18.543 4.589 -37.385 1.00 81.88 102 GLN A C 1
ATOM 792 O O . GLN A 1 102 ? 18.700 5.266 -36.367 1.00 81.88 102 GLN A O 1
ATOM 797 N N . ASP A 1 103 ? 19.522 3.875 -37.947 1.00 78.44 103 ASP A N 1
ATOM 798 C CA . ASP A 1 103 ? 20.839 3.639 -37.329 1.00 78.44 103 ASP A CA 1
ATOM 799 C C . ASP A 1 103 ? 21.529 4.922 -36.833 1.00 78.44 103 ASP A C 1
ATOM 801 O O . ASP A 1 103 ? 22.094 4.951 -35.740 1.00 78.44 103 ASP A O 1
ATOM 805 N N . GLU A 1 104 ? 21.425 6.018 -37.591 1.00 83.75 104 GLU A N 1
ATOM 806 C CA . GLU A 1 104 ? 22.029 7.317 -37.255 1.00 83.75 104 GLU A CA 1
ATOM 807 C C . GLU A 1 104 ? 21.422 7.970 -35.997 1.00 83.75 104 GLU A C 1
ATOM 809 O O . GLU A 1 104 ? 22.056 8.809 -35.355 1.00 83.75 104 GLU A O 1
ATOM 814 N N . MET A 1 105 ? 20.203 7.576 -35.615 1.00 87.56 105 MET A N 1
ATOM 815 C CA . MET A 1 105 ? 19.447 8.145 -34.494 1.00 87.56 105 MET A CA 1
ATOM 816 C C . MET A 1 105 ? 19.385 7.220 -33.271 1.00 87.56 105 MET A C 1
ATOM 818 O O . MET A 1 105 ? 18.826 7.614 -32.242 1.00 87.56 105 MET A O 1
ATOM 822 N N . SER A 1 106 ? 19.990 6.030 -33.337 1.00 86.62 106 SER A N 1
ATOM 823 C CA . SER A 1 106 ? 19.962 5.017 -32.272 1.00 86.62 106 SER A CA 1
ATOM 824 C C . SER A 1 106 ? 20.431 5.554 -30.921 1.00 86.62 106 SER A C 1
ATOM 826 O O . SER A 1 106 ? 19.740 5.395 -29.915 1.00 86.62 106 SER A O 1
ATOM 828 N N . ALA A 1 107 ? 21.545 6.290 -30.888 1.00 88.12 107 ALA A N 1
ATOM 829 C CA . ALA A 1 107 ? 22.077 6.850 -29.645 1.00 88.12 107 ALA A CA 1
ATOM 830 C C . ALA A 1 107 ? 21.130 7.880 -29.000 1.00 88.12 107 ALA A C 1
ATOM 832 O O . ALA A 1 107 ? 20.958 7.889 -27.777 1.00 88.12 107 ALA A O 1
ATOM 833 N N . LEU A 1 108 ? 20.492 8.739 -29.805 1.00 89.25 108 LEU A N 1
ATOM 834 C CA . LEU A 1 108 ? 19.517 9.723 -29.319 1.00 89.25 108 LEU A CA 1
ATOM 835 C C . LEU A 1 108 ? 18.239 9.043 -28.820 1.00 89.25 108 LEU A C 1
ATOM 837 O O . LEU A 1 108 ? 17.708 9.427 -27.773 1.00 89.25 108 LEU A O 1
ATOM 841 N N . PHE A 1 109 ? 17.766 8.019 -29.531 1.00 89.19 109 PHE A N 1
ATOM 842 C CA . PHE A 1 109 ? 16.613 7.218 -29.129 1.00 89.19 109 PHE A CA 1
ATOM 843 C C . PHE A 1 109 ? 16.849 6.524 -27.781 1.00 89.19 109 PHE A C 1
ATOM 845 O O . PHE A 1 109 ? 16.088 6.747 -26.837 1.00 89.19 109 PHE A O 1
ATOM 852 N N . LEU A 1 110 ? 17.948 5.776 -27.644 1.00 90.69 110 LEU A N 1
ATOM 853 C CA . LEU A 1 110 ? 18.316 5.081 -26.406 1.00 90.69 110 LEU A CA 1
ATOM 854 C C . LEU A 1 110 ? 18.510 6.058 -25.237 1.00 90.69 110 LEU A C 1
ATOM 856 O O . LEU A 1 110 ? 17.984 5.834 -24.144 1.00 90.69 110 LEU A O 1
ATOM 860 N N . SER A 1 111 ? 19.178 7.194 -25.474 1.00 92.06 111 SER A N 1
ATOM 861 C CA . SER A 1 111 ? 19.340 8.254 -24.465 1.00 92.06 111 SER A CA 1
ATOM 862 C C . SER A 1 111 ? 17.997 8.843 -24.011 1.00 92.06 111 SER A C 1
ATOM 864 O O . SER A 1 111 ? 17.809 9.128 -22.824 1.00 92.06 111 SER A O 1
ATOM 866 N N . SER A 1 112 ? 17.039 8.999 -24.929 1.00 91.19 112 SER A N 1
ATOM 867 C CA . SER A 1 112 ? 15.690 9.488 -24.616 1.00 91.19 112 SER A CA 1
ATOM 868 C C . SER A 1 112 ? 14.906 8.479 -23.779 1.00 91.19 112 SER A C 1
ATOM 870 O O . SER A 1 112 ? 14.293 8.867 -22.782 1.00 91.19 112 SER A O 1
ATOM 872 N N . LEU A 1 113 ? 14.973 7.185 -24.123 1.00 91.00 113 LEU A N 1
ATOM 873 C CA . LEU A 1 113 ? 14.355 6.114 -23.333 1.00 91.00 113 LEU A CA 1
ATOM 874 C C . LEU A 1 113 ? 14.924 6.077 -21.911 1.00 91.00 113 LEU A C 1
ATOM 876 O O . LEU A 1 113 ? 14.154 6.064 -20.949 1.00 91.00 113 LEU A O 1
ATOM 880 N N . ALA A 1 114 ? 16.254 6.133 -21.769 1.00 93.50 114 ALA A N 1
ATOM 881 C CA . ALA A 1 114 ? 16.912 6.174 -20.464 1.00 93.50 114 ALA A CA 1
ATOM 882 C C . ALA A 1 114 ? 16.460 7.391 -19.648 1.00 93.50 114 ALA A C 1
ATOM 884 O O . ALA A 1 114 ? 16.119 7.263 -18.475 1.00 93.50 114 ALA A O 1
ATOM 885 N N . THR A 1 115 ? 16.392 8.565 -20.277 1.00 94.69 115 THR A N 1
ATOM 886 C CA . THR A 1 115 ? 15.973 9.806 -19.616 1.00 94.69 115 THR A CA 1
ATOM 887 C C . THR A 1 115 ? 14.529 9.722 -19.122 1.00 94.69 115 THR A C 1
ATOM 889 O O . THR A 1 115 ? 14.260 10.029 -17.959 1.00 94.69 115 THR A O 1
ATOM 892 N N . ILE A 1 116 ? 13.598 9.260 -19.965 1.00 93.88 116 ILE A N 1
ATOM 893 C CA . ILE A 1 116 ? 12.185 9.081 -19.591 1.00 93.88 116 ILE A CA 1
ATOM 894 C C . ILE A 1 116 ? 12.065 8.098 -18.429 1.00 93.88 116 ILE A C 1
ATOM 896 O O . ILE A 1 116 ? 11.330 8.362 -17.474 1.00 93.88 116 ILE A O 1
ATOM 900 N N . LEU A 1 117 ? 12.800 6.987 -18.493 1.00 94.38 117 LEU A N 1
ATOM 901 C CA . LEU A 1 117 ? 12.777 5.954 -17.470 1.00 94.38 117 LEU A CA 1
ATOM 902 C C . LEU A 1 117 ? 13.289 6.486 -16.123 1.00 94.38 117 LEU A C 1
ATOM 904 O O . LEU A 1 117 ? 12.615 6.340 -15.102 1.00 94.38 117 LEU A O 1
ATOM 908 N N . VAL A 1 118 ? 14.435 7.171 -16.130 1.00 95.31 118 VAL A N 1
ATOM 909 C CA . VAL A 1 118 ? 15.044 7.774 -14.937 1.00 95.31 118 VAL A CA 1
ATOM 910 C C . VAL A 1 118 ? 14.122 8.828 -14.325 1.00 95.31 118 VAL A C 1
ATOM 912 O O . VAL A 1 118 ? 13.820 8.757 -13.133 1.00 95.31 118 VAL A O 1
ATOM 915 N N . ILE A 1 119 ? 13.623 9.775 -15.125 1.00 96.31 119 ILE A N 1
ATOM 916 C CA . ILE A 1 119 ? 12.735 10.843 -14.640 1.00 96.31 119 ILE A CA 1
ATOM 917 C C . ILE A 1 119 ? 11.449 10.252 -14.055 1.00 96.31 119 ILE A C 1
ATOM 919 O O . ILE A 1 119 ? 11.039 10.636 -12.959 1.00 96.31 119 ILE A O 1
ATOM 923 N N . SER A 1 120 ? 10.829 9.297 -14.750 1.00 95.00 120 SER A N 1
ATOM 924 C CA . SER A 1 120 ? 9.578 8.674 -14.300 1.00 95.00 120 SER A CA 1
ATOM 925 C C . SER A 1 120 ? 9.770 7.879 -13.012 1.00 95.00 120 SER A C 1
ATOM 927 O O . SER A 1 120 ? 8.912 7.923 -12.130 1.00 95.00 120 SER A O 1
ATOM 929 N N . PHE A 1 121 ? 10.910 7.199 -12.865 1.00 95.12 121 PHE A N 1
ATOM 930 C CA . PHE A 1 121 ? 11.256 6.490 -11.640 1.00 95.12 121 PHE A CA 1
ATOM 931 C C . PHE A 1 121 ? 11.467 7.448 -10.464 1.00 95.12 121 PHE A C 1
ATOM 933 O O . PHE A 1 121 ? 10.853 7.264 -9.416 1.00 95.12 121 PHE A O 1
ATOM 940 N N . PHE A 1 122 ? 12.257 8.514 -10.626 1.00 95.62 122 PHE A N 1
ATOM 941 C CA . PHE A 1 122 ? 12.431 9.510 -9.561 1.00 95.62 122 PHE A CA 1
ATOM 942 C C . PHE A 1 122 ? 11.115 10.204 -9.198 1.00 95.62 122 PHE A C 1
ATOM 944 O O . PHE A 1 122 ? 10.843 10.440 -8.019 1.00 95.62 122 PHE A O 1
ATOM 951 N N . TYR A 1 123 ? 10.266 10.480 -10.189 1.00 95.75 123 TYR A N 1
ATOM 952 C CA . TYR A 1 123 ? 8.931 11.017 -9.952 1.00 95.75 123 TYR A CA 1
ATOM 953 C C . TYR A 1 123 ? 8.044 10.037 -9.168 1.00 95.75 123 TYR A C 1
ATOM 955 O O . TYR A 1 123 ? 7.347 10.455 -8.243 1.00 95.75 123 TYR A O 1
ATOM 963 N N . TYR A 1 124 ? 8.108 8.736 -9.472 1.00 94.62 124 TYR A N 1
ATOM 964 C CA . TYR A 1 124 ? 7.439 7.694 -8.690 1.00 94.62 124 TYR A CA 1
ATOM 965 C C . TYR A 1 124 ? 7.916 7.679 -7.232 1.00 94.62 124 TYR A C 1
ATOM 967 O O . TYR A 1 124 ? 7.080 7.741 -6.333 1.00 94.62 124 TYR A O 1
ATOM 975 N N . ILE A 1 125 ? 9.231 7.671 -6.988 1.00 93.38 125 ILE A N 1
ATOM 976 C CA . ILE A 1 125 ? 9.797 7.692 -5.627 1.00 93.38 125 ILE A CA 1
ATOM 977 C C . ILE A 1 125 ? 9.334 8.932 -4.855 1.00 93.38 125 ILE A C 1
ATOM 979 O O . ILE A 1 125 ? 8.936 8.838 -3.695 1.00 93.38 125 ILE A O 1
ATOM 983 N N . TYR A 1 126 ? 9.333 10.097 -5.504 1.00 94.44 126 TYR A N 1
ATOM 984 C CA . TYR A 1 126 ? 8.847 11.332 -4.899 1.00 94.44 126 TYR A CA 1
ATOM 985 C C . TYR A 1 126 ? 7.371 11.247 -4.483 1.00 94.44 126 TYR A C 1
ATOM 987 O O . TYR A 1 126 ? 7.019 11.639 -3.370 1.00 94.44 126 TYR A O 1
ATOM 995 N N . LEU A 1 127 ? 6.507 10.733 -5.364 1.00 93.06 127 LEU A N 1
ATOM 996 C CA . LEU A 1 127 ? 5.086 10.556 -5.068 1.00 93.06 127 LEU A CA 1
ATOM 997 C C . LEU A 1 127 ? 4.853 9.526 -3.953 1.00 93.06 127 LEU A C 1
ATOM 999 O O . LEU A 1 127 ? 4.066 9.786 -3.046 1.00 93.06 127 LEU A O 1
ATOM 1003 N N . GLN A 1 128 ? 5.582 8.409 -3.982 1.00 90.31 128 GLN A N 1
ATOM 1004 C CA . GLN A 1 128 ? 5.527 7.367 -2.958 1.00 90.31 128 GLN A CA 1
ATOM 1005 C C . GLN A 1 128 ? 5.890 7.922 -1.574 1.00 90.31 128 GLN A C 1
ATOM 1007 O O . GLN A 1 128 ? 5.176 7.675 -0.606 1.00 90.31 128 GLN A O 1
ATOM 1012 N N . ASN A 1 129 ? 6.957 8.723 -1.481 1.00 90.12 129 ASN A N 1
ATOM 1013 C CA . ASN A 1 129 ? 7.368 9.350 -0.223 1.00 90.12 129 ASN A CA 1
ATOM 1014 C C . ASN A 1 129 ? 6.300 10.314 0.309 1.00 90.12 129 ASN A C 1
ATOM 1016 O O . ASN A 1 129 ? 5.999 10.303 1.500 1.00 90.12 129 ASN A O 1
ATOM 1020 N N . LYS A 1 130 ? 5.683 11.114 -0.570 1.00 89.88 130 LYS A N 1
ATOM 1021 C CA . LYS A 1 130 ? 4.582 12.003 -0.177 1.00 89.88 130 LYS A CA 1
ATOM 1022 C C . LYS A 1 130 ? 3.376 11.241 0.353 1.00 89.88 130 LYS A C 1
ATOM 1024 O O . LYS A 1 130 ? 2.822 11.618 1.384 1.00 89.88 130 LYS A O 1
ATOM 1029 N N . ASP A 1 131 ? 2.966 10.188 -0.343 1.00 88.62 131 ASP A N 1
ATOM 1030 C CA . ASP A 1 131 ? 1.843 9.362 0.094 1.00 88.62 131 ASP A CA 1
ATOM 1031 C C . ASP A 1 131 ? 2.165 8.682 1.437 1.00 88.62 131 ASP A C 1
ATOM 1033 O O . ASP A 1 131 ? 1.308 8.632 2.320 1.00 88.62 131 ASP A O 1
ATOM 1037 N N . TRP A 1 132 ? 3.420 8.267 1.647 1.00 85.06 132 TRP A N 1
ATOM 1038 C CA . TRP A 1 132 ? 3.885 7.677 2.903 1.00 85.06 132 TRP A CA 1
ATOM 1039 C C . TRP A 1 132 ? 3.836 8.670 4.068 1.00 85.06 132 TRP A C 1
ATOM 1041 O O . TRP A 1 132 ? 3.367 8.332 5.156 1.00 85.06 132 TRP A O 1
ATOM 1051 N N . GLU A 1 133 ? 4.277 9.912 3.855 1.00 86.12 133 GLU A N 1
ATOM 1052 C CA . GLU A 1 133 ? 4.193 10.982 4.857 1.00 86.12 133 GLU A CA 1
ATOM 1053 C C . GLU A 1 133 ? 2.739 11.271 5.247 1.00 86.12 133 GLU A C 1
ATOM 1055 O O . GLU A 1 133 ? 2.411 11.333 6.436 1.00 86.12 133 GLU A O 1
ATOM 1060 N N . VAL A 1 134 ? 1.847 11.390 4.257 1.00 85.31 134 VAL A N 1
ATOM 1061 C CA . VAL A 1 134 ? 0.414 11.626 4.488 1.00 85.31 134 VAL A CA 1
ATOM 1062 C C . VAL A 1 134 ? -0.218 10.455 5.235 1.00 85.31 134 VAL A C 1
ATOM 1064 O O . VAL A 1 134 ? -0.960 10.669 6.197 1.00 85.31 134 VAL A O 1
ATOM 1067 N N . HIS A 1 135 ? 0.078 9.223 4.825 1.00 82.62 135 HIS A N 1
ATOM 1068 C CA . HIS A 1 135 ? -0.419 8.024 5.485 1.00 82.62 135 HIS A CA 1
ATOM 1069 C C . HIS A 1 135 ? 0.087 7.924 6.927 1.00 82.62 135 HIS A C 1
ATOM 1071 O O . HIS A 1 135 ? -0.706 7.717 7.845 1.00 82.62 135 HIS A O 1
ATOM 1077 N N . THR A 1 136 ? 1.379 8.153 7.161 1.00 81.25 136 THR A N 1
ATOM 1078 C CA . THR A 1 136 ? 1.983 8.131 8.502 1.00 81.25 136 THR A CA 1
ATOM 1079 C C . THR A 1 136 ? 1.360 9.193 9.408 1.00 81.25 136 THR A C 1
ATOM 1081 O O . THR A 1 136 ? 1.030 8.916 10.560 1.00 81.25 136 THR A O 1
ATOM 1084 N N . ALA A 1 137 ? 1.136 10.405 8.893 1.00 80.44 137 ALA A N 1
ATOM 1085 C CA . ALA A 1 137 ? 0.489 11.472 9.649 1.00 80.44 137 ALA A CA 1
ATOM 1086 C C . ALA A 1 137 ? -0.965 11.123 10.013 1.00 80.44 137 ALA A C 1
ATOM 1088 O O . ALA A 1 137 ? -1.362 11.258 11.174 1.00 80.44 137 ALA A O 1
ATOM 1089 N N . LYS A 1 138 ? -1.751 10.630 9.043 1.00 77.31 138 LYS A N 1
ATOM 1090 C CA . LYS A 1 138 ? -3.142 10.201 9.264 1.00 77.31 138 LYS A CA 1
ATOM 1091 C C . LYS A 1 138 ? -3.222 9.059 10.270 1.00 77.31 138 LYS A C 1
ATOM 1093 O O . LYS A 1 138 ? -3.971 9.144 11.239 1.00 77.31 138 LYS A O 1
ATOM 1098 N N . THR A 1 139 ? -2.430 8.012 10.067 1.00 77.44 139 THR A N 1
ATOM 1099 C CA . THR A 1 139 ? -2.429 6.842 10.947 1.00 77.44 139 THR A CA 1
ATOM 1100 C C . THR A 1 139 ? -1.963 7.196 12.348 1.00 77.44 139 THR A C 1
ATOM 1102 O O . THR A 1 139 ? -2.638 6.804 13.286 1.00 77.44 139 THR A O 1
ATOM 1105 N N . SER A 1 140 ? -0.907 7.998 12.522 1.00 78.00 140 SER A N 1
ATOM 1106 C CA . SER A 1 140 ? -0.432 8.445 13.843 1.00 78.00 140 SER A CA 1
ATOM 1107 C C . SER A 1 140 ? -1.505 9.206 14.630 1.00 78.00 140 SER A C 1
ATOM 1109 O O . SER A 1 140 ? -1.726 8.943 15.817 1.00 78.00 140 SER A O 1
ATOM 1111 N N . TYR A 1 141 ? -2.233 10.107 13.961 1.00 76.25 141 TYR A N 1
ATOM 1112 C CA . TYR A 1 141 ? -3.345 10.831 14.576 1.00 76.25 141 TYR A CA 1
ATOM 1113 C C . TYR A 1 141 ? -4.460 9.879 15.035 1.00 76.25 141 TYR A C 1
ATOM 1115 O O . TYR A 1 141 ? -4.926 9.963 16.175 1.00 76.25 141 TYR A O 1
ATOM 1123 N N . VAL A 1 142 ? -4.853 8.939 14.172 1.00 77.94 142 VAL A N 1
ATOM 1124 C CA . VAL A 1 142 ? -5.912 7.972 14.482 1.00 77.94 142 VAL A CA 1
ATOM 1125 C C . VAL A 1 142 ? -5.455 6.941 15.518 1.00 77.94 142 VAL A C 1
ATOM 1127 O O . VAL A 1 142 ? -6.258 6.534 16.350 1.00 77.94 142 VAL A O 1
ATOM 1130 N N . ASP A 1 143 ? -4.176 6.566 15.556 1.00 80.25 143 ASP A N 1
ATOM 1131 C CA . ASP A 1 143 ? -3.638 5.550 16.468 1.00 80.25 143 ASP A CA 1
ATOM 1132 C C . ASP A 1 143 ? -3.794 5.956 17.935 1.00 80.25 143 ASP A C 1
ATOM 1134 O O . ASP A 1 143 ? -4.164 5.144 18.784 1.00 80.25 143 ASP A O 1
ATOM 1138 N N . LYS A 1 144 ? -3.594 7.246 18.236 1.00 75.44 144 LYS A N 1
ATOM 1139 C CA . LYS A 1 144 ? -3.813 7.790 19.582 1.00 75.44 144 LYS A CA 1
ATOM 1140 C C . LYS A 1 144 ? -5.279 7.661 20.006 1.00 75.44 144 LYS A C 1
ATOM 1142 O O . LYS A 1 144 ? -5.558 7.261 21.138 1.00 75.44 144 LYS A O 1
ATOM 1147 N N . SER A 1 145 ? -6.204 7.964 19.100 1.00 77.06 145 SER A N 1
ATOM 1148 C CA . SER A 1 145 ? -7.645 7.830 19.334 1.00 77.06 145 SER A CA 1
ATOM 1149 C C . SER A 1 145 ? -8.063 6.360 19.446 1.00 77.06 145 SER A C 1
ATOM 1151 O O . SER A 1 145 ? -8.787 5.994 20.373 1.00 77.06 145 SER A O 1
ATOM 1153 N N . LEU A 1 146 ? -7.533 5.493 18.579 1.00 83.00 146 LEU A N 1
ATOM 1154 C CA . LEU A 1 146 ? -7.770 4.050 18.590 1.00 83.00 146 LEU A CA 1
ATOM 1155 C C . LEU A 1 146 ? -7.246 3.391 19.861 1.00 83.00 146 LEU A C 1
ATOM 1157 O O . LEU A 1 146 ? -7.915 2.518 20.399 1.00 83.00 146 LEU A O 1
ATOM 1161 N N . LYS A 1 147 ? -6.099 3.821 20.393 1.00 85.75 147 LYS A N 1
ATOM 1162 C CA . LYS A 1 147 ? -5.562 3.292 21.654 1.00 85.75 147 LYS A CA 1
ATOM 1163 C C . LYS A 1 147 ? -6.507 3.547 22.828 1.00 85.75 147 LYS A C 1
ATOM 1165 O O . LYS A 1 147 ? -6.736 2.653 23.638 1.00 85.75 147 LYS A O 1
ATOM 1170 N N . ASN A 1 148 ? -7.096 4.741 22.897 1.00 83.75 148 ASN A N 1
ATOM 1171 C CA . ASN A 1 148 ? -8.094 5.056 23.919 1.00 83.75 148 ASN A CA 1
ATOM 1172 C C . ASN A 1 148 ? -9.356 4.200 23.748 1.00 83.75 148 ASN A C 1
ATOM 1174 O O . ASN A 1 148 ? -9.873 3.670 24.728 1.00 83.75 148 ASN A O 1
ATOM 1178 N N . CYS A 1 149 ? -9.810 4.026 22.508 1.00 85.31 149 CYS A N 1
ATOM 1179 C CA . CYS A 1 149 ? -10.966 3.199 22.177 1.00 85.31 149 CYS A CA 1
ATOM 1180 C C . CYS A 1 149 ? -10.734 1.709 22.488 1.00 85.31 149 CYS A C 1
ATOM 1182 O O . CYS A 1 149 ? -11.612 1.050 23.036 1.00 85.31 149 CYS A O 1
ATOM 1184 N N . LEU A 1 150 ? -9.534 1.188 22.222 1.00 87.12 150 LEU A N 1
ATOM 1185 C CA . LEU A 1 150 ? -9.134 -0.175 22.576 1.00 87.12 150 LEU A CA 1
ATOM 1186 C C . LEU A 1 150 ? -9.191 -0.405 24.086 1.00 87.12 150 LEU A C 1
ATOM 1188 O O . LEU A 1 150 ? -9.789 -1.382 24.521 1.00 87.12 150 LEU A O 1
ATOM 1192 N N . ASN A 1 151 ? -8.651 0.521 24.883 1.00 88.06 151 ASN A N 1
ATOM 1193 C CA . ASN A 1 151 ? -8.723 0.431 26.343 1.00 88.06 151 ASN A CA 1
ATOM 1194 C C . ASN A 1 151 ? -10.175 0.439 26.852 1.00 88.06 151 ASN A C 1
ATOM 1196 O O . ASN A 1 151 ? -10.472 -0.149 27.889 1.00 88.06 151 ASN A O 1
ATOM 1200 N N . MET A 1 152 ? -11.077 1.145 26.164 1.00 85.62 152 MET A N 1
ATOM 1201 C CA . MET A 1 152 ? -12.503 1.165 26.496 1.00 85.62 152 MET A CA 1
ATOM 1202 C C . MET A 1 152 ? -13.192 -0.159 26.145 1.00 85.62 152 MET A C 1
ATOM 1204 O O . MET A 1 152 ? -13.961 -0.671 26.954 1.00 85.62 152 MET A O 1
ATOM 1208 N N . VAL A 1 153 ? -12.886 -0.734 24.979 1.00 87.75 153 VAL A N 1
ATOM 1209 C CA . VAL A 1 153 ? -13.381 -2.058 24.569 1.00 87.75 153 VAL A CA 1
ATOM 1210 C C . VAL A 1 153 ? -12.879 -3.151 25.509 1.00 87.75 153 VAL A C 1
ATOM 1212 O O . VAL A 1 153 ? -13.669 -3.986 25.929 1.00 87.75 153 VAL A O 1
ATOM 1215 N N . GLU A 1 154 ? -11.615 -3.100 25.931 1.00 89.06 154 GLU A N 1
ATOM 1216 C CA . GLU A 1 154 ? -11.059 -4.042 26.914 1.00 89.06 154 GLU A CA 1
ATOM 1217 C C . GLU A 1 154 ? -11.786 -3.968 28.258 1.00 89.06 154 GLU A C 1
ATOM 1219 O O . GLU A 1 154 ? -12.096 -4.993 28.852 1.00 89.06 154 GLU A O 1
ATOM 1224 N N . GLN A 1 155 ? -12.157 -2.767 28.705 1.00 86.44 155 GLN A N 1
ATOM 1225 C CA . GLN A 1 155 ? -12.953 -2.611 29.924 1.00 86.44 155 GLN A CA 1
ATOM 1226 C C . GLN A 1 155 ? -14.369 -3.184 29.796 1.00 86.44 155 GLN A C 1
ATOM 1228 O O . GLN A 1 155 ? -14.923 -3.616 30.805 1.00 86.44 155 GLN A O 1
ATOM 1233 N N . ILE A 1 156 ? -14.962 -3.167 28.598 1.00 86.06 156 ILE A N 1
ATOM 1234 C CA . ILE A 1 156 ? -16.241 -3.841 28.335 1.00 86.06 156 ILE A CA 1
ATOM 1235 C C . ILE A 1 156 ? -16.040 -5.357 28.340 1.00 86.06 156 ILE A C 1
ATOM 1237 O O . ILE A 1 156 ? -16.788 -6.054 29.018 1.00 86.06 156 ILE A O 1
ATOM 1241 N N . ASP A 1 157 ? -15.023 -5.861 27.642 1.00 86.69 157 ASP A N 1
ATOM 1242 C CA . ASP A 1 157 ? -14.718 -7.294 27.575 1.00 86.69 157 ASP A CA 1
ATOM 1243 C C . ASP A 1 157 ? -14.433 -7.881 28.974 1.00 86.69 157 ASP A C 1
ATOM 1245 O O . ASP A 1 157 ? -14.901 -8.976 29.298 1.00 86.69 157 ASP A O 1
ATOM 1249 N N . ASP A 1 158 ? -13.761 -7.123 29.847 1.00 87.69 158 ASP A N 1
ATOM 1250 C CA . ASP A 1 158 ? -13.550 -7.480 31.254 1.00 87.69 158 ASP A CA 1
ATOM 1251 C C . ASP A 1 158 ? -14.871 -7.629 32.023 1.00 87.69 158 ASP A C 1
ATOM 1253 O O . ASP A 1 158 ? -15.014 -8.537 32.844 1.00 87.69 158 ASP A O 1
ATOM 1257 N N . ILE A 1 159 ? -15.837 -6.734 31.788 1.00 84.88 159 ILE A N 1
ATOM 1258 C CA . ILE A 1 159 ? -17.154 -6.776 32.441 1.00 84.88 159 ILE A CA 1
ATOM 1259 C C . ILE A 1 159 ? -17.961 -7.962 31.916 1.00 84.88 159 ILE A C 1
ATOM 1261 O O . ILE A 1 159 ? -18.520 -8.705 32.721 1.00 84.88 159 ILE A O 1
ATOM 1265 N N . LEU A 1 160 ? -17.967 -8.180 30.597 1.00 85.75 160 LEU A N 1
ATOM 1266 C CA . LEU A 1 160 ? -18.624 -9.333 29.977 1.00 85.75 160 LEU A CA 1
ATOM 1267 C C . LEU A 1 160 ? -18.094 -10.646 30.563 1.00 85.75 160 LEU A C 1
ATOM 1269 O O . LEU A 1 160 ? -18.879 -11.513 30.933 1.00 85.75 160 LEU A O 1
ATOM 1273 N N . THR A 1 161 ? -16.774 -10.750 30.735 1.00 86.00 161 THR A N 1
ATOM 1274 C CA . THR A 1 161 ? -16.119 -11.938 31.301 1.00 86.00 161 THR A CA 1
ATOM 1275 C C . THR A 1 161 ? -16.437 -12.119 32.787 1.00 86.00 161 THR A C 1
ATOM 1277 O O . THR A 1 161 ? -16.778 -13.216 33.217 1.00 86.00 161 THR A O 1
ATOM 1280 N N . LYS A 1 162 ? -16.357 -11.050 33.594 1.00 85.88 162 LYS A N 1
ATOM 1281 C CA . LYS A 1 162 ? -16.627 -11.111 35.045 1.00 85.88 162 LYS A CA 1
ATOM 1282 C C . LYS A 1 162 ? -18.074 -11.457 35.378 1.00 85.88 162 LYS A C 1
ATOM 1284 O O . LYS A 1 162 ? -18.327 -12.024 36.437 1.00 85.88 162 LYS A O 1
ATOM 1289 N N . LYS A 1 163 ? -19.005 -11.063 34.512 1.00 81.00 163 LYS A N 1
ATOM 1290 C CA . LYS A 1 163 ? -20.450 -11.218 34.710 1.00 81.00 163 LYS A CA 1
ATOM 1291 C C . LYS A 1 163 ? -21.049 -12.378 33.913 1.00 81.00 163 LYS A C 1
ATOM 1293 O O . LYS A 1 163 ? -22.262 -12.539 33.938 1.00 81.00 163 LYS A O 1
ATOM 1298 N N . ASP A 1 164 ? -20.215 -13.163 33.227 1.00 81.38 164 ASP A N 1
ATOM 1299 C CA . ASP A 1 164 ? -20.627 -14.281 32.366 1.00 81.38 164 ASP A CA 1
ATOM 1300 C C . ASP A 1 164 ? -21.700 -13.887 31.328 1.00 81.38 164 ASP A C 1
ATOM 1302 O O . ASP A 1 164 ? -22.655 -14.611 31.041 1.00 81.38 164 ASP A O 1
ATOM 1306 N N . ILE A 1 165 ? -21.559 -12.685 30.761 1.00 81.56 165 ILE A N 1
ATOM 1307 C CA . ILE A 1 165 ? -22.480 -12.170 29.749 1.00 81.56 165 ILE A CA 1
ATOM 1308 C C . ILE A 1 165 ? -22.046 -12.724 28.393 1.00 81.56 165 ILE A C 1
ATOM 1310 O O . ILE A 1 165 ? -20.976 -12.395 27.877 1.00 81.56 165 ILE A O 1
ATOM 1314 N N . LYS A 1 166 ? -22.905 -13.550 27.791 1.00 76.88 166 LYS A N 1
ATOM 1315 C CA . LYS A 1 166 ? -22.598 -14.300 26.561 1.00 76.88 166 LYS A CA 1
ATOM 1316 C C . LYS A 1 166 ? -22.365 -13.421 25.334 1.00 76.88 166 LYS A C 1
ATOM 1318 O O . LYS A 1 166 ? -21.685 -13.849 24.403 1.00 76.88 166 LYS A O 1
ATOM 1323 N N . SER A 1 167 ? -22.928 -12.215 25.305 1.00 79.00 167 SER A N 1
ATOM 1324 C CA . SER A 1 167 ? -22.841 -11.326 24.151 1.00 79.00 167 SER A CA 1
ATOM 1325 C C . SER A 1 167 ? -22.718 -9.866 24.564 1.00 79.00 167 SER A C 1
ATOM 1327 O O . SER A 1 167 ? -23.497 -9.350 25.362 1.00 79.00 167 SER A O 1
ATOM 1329 N N . ALA A 1 168 ? -21.777 -9.162 23.929 1.00 79.75 168 ALA A N 1
ATOM 1330 C CA . ALA A 1 168 ? -21.698 -7.707 24.008 1.00 79.75 168 ALA A CA 1
ATOM 1331 C C . ALA A 1 168 ? -22.992 -7.048 23.514 1.00 79.75 168 ALA A C 1
ATOM 1333 O O . ALA A 1 168 ? -23.366 -5.999 24.013 1.00 79.75 168 ALA A O 1
ATOM 1334 N N . LYS A 1 169 ? -23.702 -7.669 22.565 1.00 81.31 169 LYS A N 1
ATOM 1335 C CA . LYS A 1 169 ? -24.977 -7.143 22.078 1.00 81.31 169 LYS A CA 1
ATOM 1336 C C . LYS A 1 169 ? -26.022 -7.084 23.194 1.00 81.31 169 LYS A C 1
ATOM 1338 O O . LYS A 1 169 ? -26.658 -6.053 23.346 1.00 81.31 169 LYS A O 1
ATOM 1343 N N . ASP A 1 170 ? -26.117 -8.134 24.008 1.00 79.38 170 ASP A N 1
ATOM 1344 C CA . ASP A 1 170 ? -27.089 -8.223 25.104 1.00 79.38 170 ASP A CA 1
ATOM 1345 C C . ASP A 1 170 ? -26.831 -7.122 26.145 1.00 79.38 170 ASP A C 1
ATOM 1347 O O . ASP A 1 170 ? -27.758 -6.468 26.613 1.00 79.38 170 ASP A O 1
ATOM 1351 N N . LEU A 1 171 ? -25.553 -6.839 26.429 1.00 80.50 171 LEU A N 1
ATOM 1352 C CA . LEU A 1 171 ? -25.157 -5.721 27.287 1.00 80.50 171 LEU A CA 1
ATOM 1353 C C . LEU A 1 171 ? -25.573 -4.363 26.706 1.00 80.50 171 LEU A C 1
ATOM 1355 O O . LEU A 1 171 ? -26.040 -3.496 27.437 1.00 80.50 171 LEU A O 1
ATOM 1359 N N . PHE A 1 172 ? -25.390 -4.148 25.405 1.00 78.94 172 PHE A N 1
ATOM 1360 C CA . PHE A 1 172 ? -25.731 -2.870 24.780 1.00 78.94 172 PHE A CA 1
ATOM 1361 C C . PHE A 1 172 ? -27.252 -2.703 24.652 1.00 78.94 172 PHE A C 1
ATOM 1363 O O . PHE A 1 172 ? -27.750 -1.606 24.896 1.00 78.94 172 PHE A O 1
ATOM 1370 N N . ASP A 1 173 ? -27.986 -3.775 24.346 1.00 77.25 173 ASP A N 1
ATOM 1371 C CA . ASP A 1 173 ? -29.448 -3.786 24.248 1.00 77.25 173 ASP A CA 1
ATOM 1372 C C . ASP A 1 173 ? -30.113 -3.536 25.622 1.00 77.25 173 ASP A C 1
ATOM 1374 O O . ASP A 1 173 ? -31.063 -2.749 25.703 1.00 77.25 173 ASP A O 1
ATOM 1378 N N . ASP A 1 174 ? -29.560 -4.081 26.717 1.00 75.00 174 ASP A N 1
ATOM 1379 C CA . ASP A 1 174 ? -30.003 -3.798 28.096 1.00 75.00 174 ASP A CA 1
ATOM 1380 C C . ASP A 1 174 ? -29.884 -2.299 28.436 1.00 75.00 174 ASP A C 1
ATOM 1382 O O . ASP A 1 174 ? -30.816 -1.690 28.966 1.00 75.00 174 ASP A O 1
ATOM 1386 N N . PHE A 1 175 ? -28.789 -1.647 28.029 1.00 72.12 175 PHE A N 1
ATOM 1387 C CA . PHE A 1 175 ? -28.608 -0.200 28.211 1.00 72.12 175 PHE A CA 1
ATOM 1388 C C . PHE A 1 175 ? -29.434 0.644 27.229 1.00 72.12 175 PHE A C 1
ATOM 1390 O O . PHE A 1 175 ? -29.829 1.765 27.565 1.00 72.12 175 PHE A O 1
ATOM 1397 N N . LYS A 1 176 ? -29.731 0.112 26.040 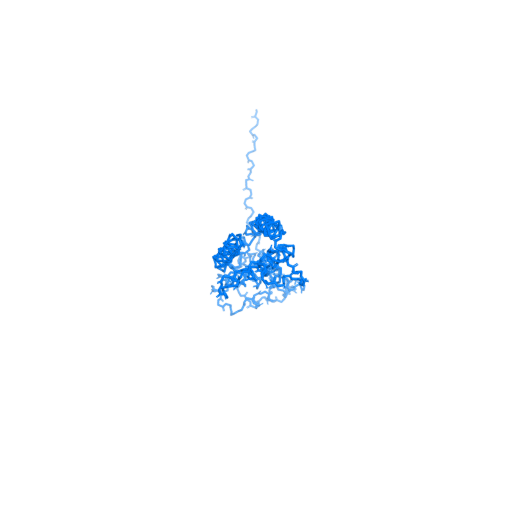1.00 67.44 176 LYS A N 1
ATOM 1398 C CA . LYS A 1 176 ? -30.551 0.754 25.005 1.00 67.44 176 LYS A CA 1
ATOM 1399 C C . LYS A 1 176 ? -32.034 0.783 25.364 1.00 67.44 176 LYS A C 1
ATOM 1401 O O . LYS A 1 176 ? -32.720 1.746 25.044 1.00 67.44 176 LYS A O 1
ATOM 1406 N N . SER A 1 177 ? -32.529 -0.201 26.116 1.00 54.25 177 SER A N 1
ATOM 1407 C CA . SER A 1 177 ? -33.878 -0.149 26.708 1.00 54.25 177 SER A CA 1
ATOM 1408 C C . SER A 1 177 ? -34.099 1.105 27.583 1.00 54.25 177 SER A C 1
ATOM 1410 O O . SER A 1 177 ? -35.233 1.510 27.839 1.00 54.25 177 SER A O 1
ATOM 1412 N N . SER A 1 178 ? -33.001 1.751 28.002 1.00 49.72 178 SER A N 1
ATOM 1413 C CA . SER A 1 178 ? -32.972 2.909 28.890 1.00 49.72 178 SER A CA 1
ATOM 1414 C C . SER A 1 178 ? -32.603 4.244 28.209 1.00 49.72 178 SER A C 1
ATOM 1416 O O . SER A 1 178 ? -32.770 5.281 28.849 1.00 49.72 178 SER A O 1
ATOM 1418 N N . TYR A 1 179 ? -32.106 4.288 26.964 1.00 49.03 179 TYR A N 1
ATOM 1419 C CA . TYR A 1 179 ? -31.698 5.531 26.271 1.00 49.03 179 TYR A CA 1
ATOM 1420 C C . TYR A 1 179 ? -31.804 5.414 24.732 1.00 49.03 179 TYR A C 1
ATOM 1422 O O . TYR A 1 179 ? -31.972 4.332 24.192 1.00 49.03 179 TYR A O 1
ATOM 1430 N N . ASP A 1 180 ? -31.760 6.560 24.044 1.00 52.56 180 ASP A N 1
ATOM 1431 C CA . ASP A 1 180 ? -32.129 6.780 22.634 1.00 52.56 180 ASP A CA 1
ATOM 1432 C C . ASP A 1 180 ? -31.610 5.749 21.592 1.00 52.56 180 ASP A C 1
ATOM 1434 O O . ASP A 1 180 ? -30.552 5.144 21.731 1.00 52.56 180 ASP A O 1
ATOM 1438 N N . LYS A 1 181 ? -32.377 5.577 20.505 1.00 52.94 181 LYS A N 1
ATOM 1439 C CA . LYS A 1 181 ? -32.431 4.424 19.570 1.00 52.94 181 LYS A CA 1
ATOM 1440 C C . LYS A 1 181 ? -31.194 4.120 18.701 1.00 52.94 181 LYS A C 1
ATOM 1442 O O . LYS A 1 181 ? -31.274 3.229 17.846 1.00 52.94 181 LYS A O 1
ATOM 1447 N N . SER A 1 182 ? -30.075 4.806 18.879 1.00 59.84 182 SER A N 1
ATOM 1448 C CA . SER A 1 182 ? -28.884 4.642 18.035 1.00 59.84 182 SER A CA 1
ATOM 1449 C C . SER A 1 182 ? -28.269 3.229 18.162 1.00 59.84 182 SER A C 1
ATOM 1451 O O . SER A 1 182 ? -28.323 2.617 19.222 1.00 59.84 182 SER A O 1
ATOM 1453 N N . ASN A 1 183 ? -27.761 2.660 17.058 1.00 70.69 183 ASN A N 1
ATOM 1454 C CA . ASN A 1 183 ? -26.938 1.431 17.045 1.00 70.69 183 ASN A CA 1
ATOM 1455 C C . ASN A 1 183 ? -25.430 1.748 16.996 1.00 70.69 183 ASN A C 1
ATOM 1457 O O . ASN A 1 183 ? -24.603 0.833 16.954 1.00 70.69 183 ASN A O 1
ATOM 1461 N N . LEU A 1 184 ? -25.075 3.035 16.989 1.00 74.81 184 LEU A N 1
ATOM 1462 C CA . LEU A 1 184 ? -23.729 3.526 16.700 1.00 74.81 184 LEU A CA 1
ATOM 1463 C C . LEU A 1 184 ? -22.713 3.056 17.746 1.00 74.81 184 LEU A C 1
ATOM 1465 O O . LEU A 1 184 ? -21.558 2.801 17.423 1.00 74.81 184 LEU A O 1
ATOM 1469 N N . GLU A 1 185 ? -23.142 2.896 18.996 1.00 81.31 185 GLU A N 1
ATOM 1470 C CA . GLU A 1 185 ? -22.324 2.415 20.106 1.00 81.31 185 GLU A CA 1
ATOM 1471 C C . GLU A 1 185 ? -21.806 0.997 19.836 1.00 81.31 185 GLU A C 1
ATOM 1473 O O . GLU A 1 185 ? -20.621 0.703 20.015 1.00 81.31 185 GLU A O 1
ATOM 1478 N N . PHE A 1 186 ? -22.710 0.110 19.414 1.00 81.88 186 PHE A N 1
ATOM 1479 C CA . PHE A 1 186 ? -22.402 -1.293 19.164 1.00 81.88 186 PHE A CA 1
ATOM 1480 C C . PHE A 1 186 ? -21.617 -1.466 17.862 1.00 81.88 186 PHE A C 1
ATOM 1482 O O . PHE A 1 186 ? -20.685 -2.268 17.807 1.00 81.88 186 PHE A O 1
ATOM 1489 N N . GLU A 1 187 ? -21.939 -0.677 16.836 1.00 80.31 187 GLU A N 1
ATOM 1490 C CA . GLU A 1 187 ? -21.174 -0.618 15.587 1.00 80.31 187 GLU A CA 1
ATOM 1491 C C . GLU A 1 187 ? -19.730 -0.158 15.833 1.00 80.31 187 GLU A C 1
ATOM 1493 O O . GLU A 1 187 ? -18.794 -0.815 15.373 1.00 80.31 187 GLU A O 1
ATOM 1498 N N . ALA A 1 188 ? -19.525 0.888 16.640 1.00 82.06 188 ALA A N 1
ATOM 1499 C CA . ALA A 1 188 ? -18.193 1.348 17.029 1.00 82.06 188 ALA A CA 1
ATOM 1500 C C . ALA A 1 188 ? -17.429 0.280 17.834 1.00 82.06 188 ALA A C 1
ATOM 1502 O O . ALA A 1 188 ? -16.253 0.026 17.562 1.00 82.06 188 ALA A O 1
ATOM 1503 N N . TYR A 1 189 ? -18.089 -0.404 18.782 1.00 85.12 189 TYR A N 1
ATOM 1504 C CA . TYR A 1 189 ? -17.496 -1.535 19.513 1.00 85.12 189 TYR A CA 1
ATOM 1505 C C . TYR A 1 189 ? -17.027 -2.643 18.554 1.00 85.12 189 TYR A C 1
ATOM 1507 O O . TYR A 1 189 ? -15.884 -3.100 18.649 1.00 85.12 189 TYR A O 1
ATOM 1515 N N . GLN A 1 190 ? -17.870 -3.044 17.595 1.00 85.56 190 GLN A N 1
ATOM 1516 C CA . GLN A 1 190 ? -17.500 -4.038 16.586 1.00 85.56 190 GLN A CA 1
ATOM 1517 C C . GLN A 1 190 ? -16.336 -3.567 15.712 1.00 85.56 190 GLN A C 1
ATOM 1519 O O . GLN A 1 190 ? -15.417 -4.347 15.463 1.00 85.56 190 GLN A O 1
ATOM 1524 N N . ALA A 1 191 ? -16.334 -2.301 15.293 1.00 84.12 191 ALA A N 1
ATOM 1525 C CA . ALA A 1 191 ? -15.277 -1.720 14.472 1.00 84.12 191 ALA A CA 1
ATOM 1526 C C . ALA A 1 191 ? -13.912 -1.755 15.178 1.00 84.12 191 ALA A C 1
ATOM 1528 O O . ALA A 1 191 ? -12.907 -2.174 14.599 1.00 84.12 191 ALA A O 1
ATOM 1529 N N . ILE A 1 192 ? -13.870 -1.404 16.464 1.00 85.88 192 ILE A N 1
ATOM 1530 C CA . ILE A 1 192 ? -12.638 -1.441 17.263 1.00 85.88 192 ILE A CA 1
ATOM 1531 C C . ILE A 1 192 ? -12.184 -2.884 17.522 1.00 85.88 192 ILE A C 1
ATOM 1533 O O . ILE A 1 192 ? -10.986 -3.175 17.472 1.00 85.88 192 ILE A O 1
ATOM 1537 N N . LYS A 1 193 ? -13.120 -3.810 17.761 1.00 86.06 193 LYS A N 1
ATOM 1538 C CA . LYS A 1 193 ? -12.810 -5.239 17.922 1.00 86.06 193 LYS A CA 1
ATOM 1539 C C . LYS A 1 193 ? -12.260 -5.841 16.629 1.00 86.06 193 LYS A C 1
ATOM 1541 O O . LYS A 1 193 ? -11.278 -6.583 16.661 1.00 86.06 193 LYS A O 1
ATOM 1546 N N . PHE A 1 194 ? -12.837 -5.463 15.490 1.00 84.69 194 PHE A N 1
ATOM 1547 C CA . PHE A 1 194 ? -12.325 -5.813 14.172 1.00 84.69 194 PHE A CA 1
ATOM 1548 C C . PHE A 1 194 ? -10.898 -5.286 13.977 1.00 84.69 194 PHE A C 1
ATOM 1550 O O . PHE A 1 194 ? -10.019 -6.058 13.596 1.00 84.69 194 PHE A O 1
ATOM 1557 N N . TYR A 1 195 ? -10.642 -4.017 14.314 1.00 83.50 195 TYR A N 1
ATOM 1558 C CA . TYR A 1 195 ? -9.302 -3.429 14.262 1.00 83.50 195 TYR A CA 1
ATOM 1559 C C . TYR A 1 195 ? -8.289 -4.197 15.120 1.00 83.50 195 TYR A C 1
ATOM 1561 O O . TYR A 1 195 ? -7.213 -4.546 14.627 1.00 83.50 195 TYR A O 1
ATOM 1569 N N . LYS A 1 196 ? -8.640 -4.503 16.379 1.00 84.62 196 LYS A N 1
ATOM 1570 C CA . LYS A 1 196 ? -7.782 -5.252 17.311 1.00 84.62 196 LYS A CA 1
ATOM 1571 C C . LYS A 1 196 ? -7.356 -6.599 16.734 1.00 84.62 196 LYS A C 1
ATOM 1573 O O . LYS A 1 196 ? -6.184 -6.941 16.837 1.00 84.62 196 LYS A O 1
ATOM 1578 N N . ASN A 1 197 ? -8.299 -7.328 16.141 1.00 83.06 197 ASN A N 1
ATOM 1579 C CA . ASN A 1 197 ? -8.089 -8.711 15.722 1.00 83.06 197 ASN A CA 1
ATOM 1580 C C . ASN A 1 197 ? -7.512 -8.847 14.307 1.00 83.06 197 ASN A C 1
ATOM 1582 O O . ASN A 1 197 ? -6.818 -9.820 14.043 1.00 83.06 197 ASN A O 1
ATOM 1586 N N . ASN A 1 198 ? -7.805 -7.908 13.399 1.00 79.25 198 ASN A N 1
ATOM 1587 C CA . ASN A 1 198 ? -7.516 -8.080 11.968 1.00 79.25 198 ASN A CA 1
ATOM 1588 C C . ASN A 1 198 ? -6.573 -7.027 11.377 1.00 79.25 198 ASN A C 1
ATOM 1590 O O . ASN A 1 198 ? -5.993 -7.268 10.323 1.00 79.25 198 ASN A O 1
ATOM 1594 N N . LEU A 1 199 ? -6.427 -5.853 11.999 1.00 74.38 199 LEU A N 1
ATOM 1595 C CA . LEU A 1 199 ? -5.687 -4.731 11.400 1.00 74.38 199 LEU A CA 1
ATOM 1596 C C . LEU A 1 199 ? -4.443 -4.335 12.201 1.00 74.38 199 LEU A C 1
ATOM 1598 O O . LEU A 1 199 ? -3.436 -3.945 11.611 1.00 74.38 199 LEU A O 1
ATOM 1602 N N . LYS A 1 200 ? -4.487 -4.454 13.535 1.00 75.00 200 LYS A N 1
ATOM 1603 C CA . LYS A 1 200 ? -3.404 -4.021 14.432 1.00 75.00 200 LYS A CA 1
ATOM 1604 C C . LYS A 1 200 ? -2.064 -4.695 14.116 1.00 75.00 200 LYS A C 1
ATOM 1606 O O . LYS A 1 200 ? -1.048 -4.008 14.034 1.00 75.00 200 LYS A O 1
ATOM 1611 N N . ASP A 1 201 ? -2.068 -6.010 13.906 1.00 68.81 201 ASP A N 1
ATOM 1612 C CA . ASP A 1 201 ? -0.846 -6.778 13.625 1.00 68.81 201 ASP A CA 1
ATOM 1613 C C . ASP A 1 201 ? -0.482 -6.792 12.131 1.00 68.81 201 ASP A C 1
ATOM 1615 O O . ASP A 1 201 ? 0.693 -6.898 11.770 1.00 68.81 201 ASP A O 1
ATOM 1619 N N . THR A 1 202 ? -1.468 -6.583 11.256 1.00 64.94 202 THR A N 1
ATOM 1620 C CA . THR A 1 202 ? -1.308 -6.579 9.795 1.00 64.94 202 THR A CA 1
ATOM 1621 C C . THR A 1 202 ? -0.417 -5.435 9.307 1.00 64.94 202 THR A C 1
ATOM 1623 O O . THR A 1 202 ? 0.306 -5.620 8.326 1.00 64.94 202 THR A O 1
ATOM 1626 N N . ARG A 1 203 ? -0.348 -4.307 10.039 1.00 64.69 203 ARG A N 1
ATOM 1627 C CA . ARG A 1 203 ? 0.545 -3.170 9.720 1.00 64.69 203 ARG A CA 1
ATOM 1628 C C . ARG A 1 203 ? 2.007 -3.582 9.524 1.00 64.69 203 ARG A C 1
ATOM 1630 O O . ARG A 1 203 ? 2.634 -3.149 8.568 1.00 64.69 203 ARG A O 1
ATOM 1637 N N . LYS A 1 204 ? 2.542 -4.470 10.371 1.00 63.41 204 LYS A N 1
ATOM 1638 C CA . LYS A 1 204 ? 3.942 -4.922 10.239 1.00 63.41 204 LYS A 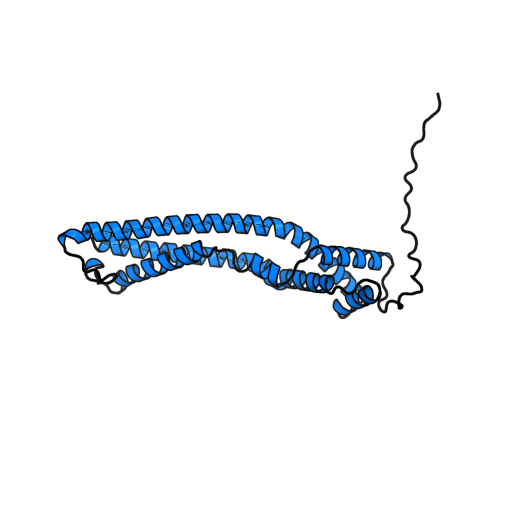CA 1
ATOM 1639 C C . LYS A 1 204 ? 4.182 -5.735 8.966 1.00 63.41 204 LYS A C 1
ATOM 1641 O O . LYS A 1 204 ? 5.282 -5.700 8.424 1.00 63.41 204 LYS A O 1
ATOM 1646 N N . SER A 1 205 ? 3.178 -6.490 8.515 1.00 64.12 205 SER A N 1
ATOM 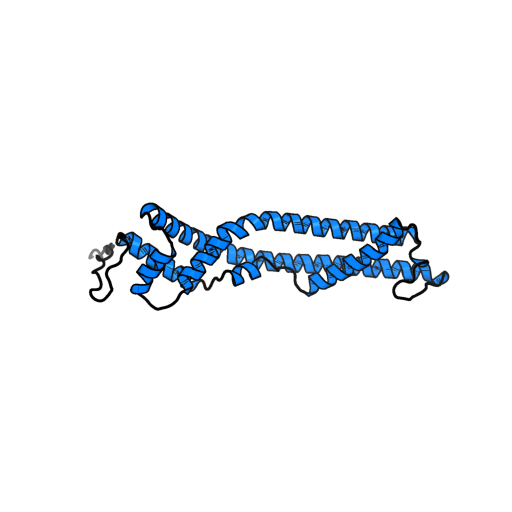1647 C CA . SER A 1 205 ? 3.279 -7.264 7.274 1.00 64.12 205 SER A CA 1
ATOM 1648 C C . SER A 1 205 ? 3.207 -6.360 6.043 1.00 64.12 205 SER A C 1
ATOM 1650 O O . SER A 1 205 ? 3.967 -6.565 5.099 1.00 64.12 205 SER A O 1
ATOM 1652 N N . ILE A 1 206 ? 2.368 -5.319 6.097 1.00 70.50 206 ILE A N 1
ATOM 1653 C CA . ILE A 1 206 ? 2.197 -4.329 5.029 1.00 70.50 206 ILE A CA 1
ATOM 1654 C C . ILE A 1 206 ? 3.523 -3.596 4.776 1.00 70.50 206 ILE A C 1
ATOM 1656 O O . ILE A 1 206 ? 3.998 -3.588 3.643 1.00 70.50 206 ILE A O 1
ATOM 1660 N N . ASP A 1 207 ? 4.206 -3.138 5.832 1.00 73.19 207 ASP A N 1
ATOM 1661 C CA . ASP A 1 207 ? 5.515 -2.473 5.718 1.00 73.19 207 ASP A CA 1
ATOM 1662 C C . ASP A 1 207 ? 6.571 -3.327 4.988 1.00 73.19 207 ASP A C 1
ATOM 1664 O O . ASP A 1 207 ? 7.467 -2.807 4.316 1.00 73.19 207 ASP A O 1
ATOM 1668 N N . TRP A 1 208 ? 6.526 -4.654 5.149 1.00 77.25 208 TRP A N 1
ATOM 1669 C CA . TRP A 1 208 ? 7.464 -5.558 4.483 1.00 77.25 208 TRP A CA 1
ATOM 1670 C C . TRP A 1 208 ? 7.089 -5.812 3.023 1.00 77.25 208 TRP A C 1
ATOM 1672 O O . TRP A 1 208 ? 7.973 -5.792 2.164 1.00 77.25 208 TRP A O 1
ATOM 1682 N N . VAL A 1 209 ? 5.800 -6.004 2.732 1.00 82.56 209 VAL A N 1
ATOM 1683 C CA . VAL A 1 209 ? 5.296 -6.171 1.360 1.00 82.56 209 VAL A CA 1
ATOM 1684 C C . VAL A 1 209 ? 5.626 -4.943 0.513 1.00 82.56 209 VAL A C 1
ATOM 1686 O O . VAL A 1 209 ? 6.099 -5.083 -0.611 1.00 82.56 209 VAL A O 1
ATOM 1689 N N . GLU A 1 210 ? 5.476 -3.744 1.065 1.00 81.06 210 GLU A N 1
ATOM 1690 C CA . GLU A 1 210 ? 5.802 -2.500 0.364 1.00 81.06 210 GLU A CA 1
ATOM 1691 C C . GLU A 1 210 ? 7.297 -2.333 0.103 1.00 81.06 210 GLU A C 1
ATOM 1693 O O . GLU A 1 210 ? 7.706 -1.871 -0.965 1.00 81.06 210 GLU A O 1
ATOM 1698 N N . LYS A 1 211 ? 8.143 -2.750 1.053 1.00 84.56 211 LYS A N 1
ATOM 1699 C CA . LYS A 1 211 ? 9.587 -2.810 0.815 1.00 84.56 211 LYS A CA 1
ATOM 1700 C C . LYS A 1 211 ? 9.886 -3.780 -0.319 1.00 84.56 211 LYS A C 1
ATOM 1702 O O . LYS A 1 211 ? 10.594 -3.400 -1.244 1.00 84.56 211 LYS A O 1
ATOM 1707 N N . LEU A 1 212 ? 9.340 -4.994 -0.292 1.00 88.25 212 LEU A N 1
ATOM 1708 C CA . LEU A 1 212 ? 9.531 -5.954 -1.382 1.00 88.25 212 LEU A CA 1
ATOM 1709 C C . LEU A 1 212 ? 9.076 -5.399 -2.735 1.00 88.25 212 LEU A C 1
ATOM 1711 O O . LEU A 1 212 ? 9.785 -5.570 -3.724 1.00 88.25 212 LEU A O 1
ATOM 1715 N N . GLU A 1 213 ? 7.943 -4.700 -2.775 1.00 88.38 213 GLU A N 1
ATOM 1716 C CA . GLU A 1 213 ? 7.454 -4.033 -3.981 1.00 88.38 213 GLU A CA 1
ATOM 1717 C C . GLU A 1 213 ? 8.462 -2.997 -4.496 1.00 88.38 213 GLU A C 1
ATOM 1719 O O . GLU A 1 213 ? 8.838 -3.029 -5.669 1.00 88.38 213 GLU A O 1
ATOM 1724 N N . LEU A 1 214 ? 8.955 -2.114 -3.622 1.00 89.56 214 LEU A N 1
ATOM 1725 C CA . LEU A 1 214 ? 9.948 -1.108 -3.992 1.00 89.56 214 LEU A CA 1
ATOM 1726 C C . LEU A 1 214 ? 11.240 -1.750 -4.510 1.00 89.56 214 LEU A C 1
ATOM 1728 O O . LEU A 1 214 ? 11.759 -1.334 -5.544 1.00 89.56 214 LEU A O 1
ATOM 1732 N N . TRP A 1 215 ? 11.738 -2.783 -3.828 1.00 92.25 215 TRP A N 1
ATOM 1733 C CA . TRP A 1 215 ? 12.917 -3.534 -4.259 1.00 92.25 215 TRP A CA 1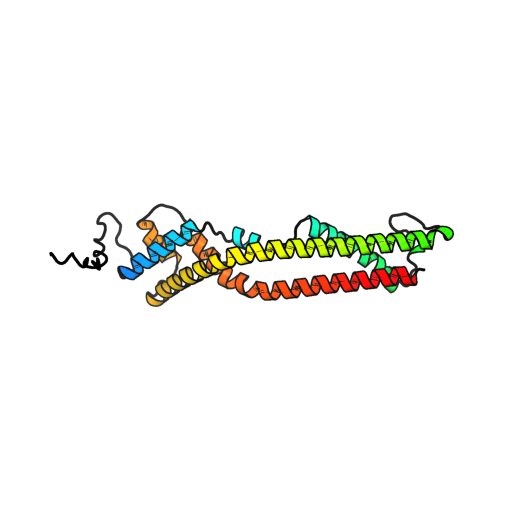
ATOM 1734 C C . TRP A 1 215 ? 12.705 -4.188 -5.628 1.00 92.25 215 TRP A C 1
ATOM 1736 O O . TRP A 1 215 ? 13.583 -4.092 -6.485 1.00 92.25 215 TRP A O 1
ATOM 1746 N N . GLY A 1 216 ? 11.537 -4.788 -5.866 1.00 92.88 216 GLY A N 1
ATOM 1747 C CA . GLY A 1 216 ? 11.176 -5.367 -7.159 1.00 92.88 216 GLY A CA 1
ATOM 1748 C C . GLY A 1 216 ? 11.174 -4.332 -8.286 1.00 92.88 216 GLY A C 1
ATOM 1749 O O . GLY A 1 216 ? 11.770 -4.571 -9.336 1.00 92.88 216 GLY A O 1
ATOM 1750 N N . ILE A 1 217 ? 10.585 -3.154 -8.051 1.00 93.31 217 ILE A N 1
ATOM 1751 C CA . ILE A 1 217 ? 10.592 -2.046 -9.020 1.00 93.31 217 ILE A CA 1
ATOM 1752 C C . ILE A 1 217 ? 12.025 -1.559 -9.273 1.00 93.31 217 ILE A C 1
ATOM 1754 O O . ILE A 1 217 ? 12.396 -1.352 -10.425 1.00 93.31 217 ILE A O 1
ATOM 1758 N N . CYS A 1 218 ? 12.847 -1.408 -8.230 1.00 93.44 218 CYS A N 1
ATOM 1759 C CA . CYS A 1 218 ? 14.248 -1.002 -8.364 1.00 93.44 218 CYS A CA 1
ATOM 1760 C C . CYS A 1 218 ? 15.059 -1.991 -9.209 1.00 93.44 218 CYS A C 1
ATOM 1762 O O . CYS A 1 218 ? 15.780 -1.569 -10.110 1.00 93.44 218 CYS A O 1
ATOM 1764 N N . ILE A 1 219 ? 14.930 -3.295 -8.942 1.00 94.00 219 ILE A N 1
ATOM 1765 C CA . ILE A 1 219 ? 15.631 -4.349 -9.689 1.00 94.00 219 ILE A CA 1
ATOM 1766 C C . ILE A 1 219 ? 15.199 -4.333 -11.154 1.00 94.00 219 ILE A C 1
ATOM 1768 O O . ILE A 1 219 ? 16.046 -4.329 -12.044 1.00 94.00 219 ILE A O 1
ATOM 1772 N N . LEU A 1 220 ? 13.892 -4.277 -11.412 1.00 94.62 220 LEU A N 1
ATOM 1773 C CA . LEU A 1 220 ? 13.364 -4.262 -12.773 1.00 94.62 220 LEU A CA 1
ATOM 1774 C C . LEU A 1 220 ? 13.812 -3.013 -13.541 1.00 94.62 220 LEU A C 1
ATOM 1776 O O . LEU A 1 220 ? 14.189 -3.093 -14.705 1.00 94.62 220 LEU A O 1
ATOM 1780 N N . ASN A 1 221 ? 13.814 -1.856 -12.882 1.00 93.56 221 ASN A N 1
ATOM 1781 C CA . ASN A 1 221 ? 14.272 -0.616 -13.489 1.00 93.56 221 ASN A CA 1
ATOM 1782 C C . ASN A 1 221 ? 15.783 -0.639 -13.780 1.00 93.56 221 ASN A C 1
ATOM 1784 O O . ASN A 1 221 ? 16.232 -0.164 -14.820 1.00 93.56 221 ASN A O 1
ATOM 1788 N N . PHE A 1 222 ? 16.572 -1.241 -12.891 1.00 93.94 222 PHE A N 1
ATOM 1789 C CA . PHE A 1 222 ? 18.002 -1.436 -13.104 1.00 93.94 222 PHE A CA 1
ATOM 1790 C C . PHE A 1 222 ? 18.287 -2.358 -14.297 1.00 93.94 222 PHE A C 1
ATOM 1792 O O . PHE A 1 222 ? 19.129 -2.030 -15.131 1.00 93.94 222 PHE A O 1
ATOM 1799 N N . LEU A 1 223 ? 17.549 -3.465 -14.429 1.00 93.56 223 LEU A N 1
ATOM 1800 C CA . LEU A 1 223 ? 17.642 -4.349 -15.594 1.00 93.56 223 LEU A CA 1
ATOM 1801 C C . LEU A 1 223 ? 17.276 -3.618 -16.889 1.00 93.56 223 LEU A C 1
ATOM 1803 O O . LEU A 1 223 ? 18.004 -3.722 -17.868 1.00 93.56 223 LEU A O 1
ATOM 1807 N N . ALA A 1 224 ? 16.212 -2.817 -16.884 1.00 93.00 224 ALA A N 1
ATOM 1808 C CA . ALA A 1 224 ? 15.837 -2.002 -18.036 1.00 93.00 224 ALA A CA 1
ATOM 1809 C C . ALA A 1 224 ? 16.940 -1.007 -18.445 1.00 93.00 224 ALA A C 1
ATOM 1811 O O . ALA A 1 224 ? 17.202 -0.829 -19.632 1.00 93.00 224 ALA A O 1
ATOM 1812 N N . LEU A 1 225 ? 17.622 -0.384 -17.478 1.00 93.31 225 LEU A N 1
ATOM 1813 C CA . LEU A 1 225 ? 18.760 0.493 -17.764 1.00 93.31 225 LEU A CA 1
ATOM 1814 C C . LEU A 1 225 ? 19.958 -0.274 -18.326 1.00 93.31 225 LEU A C 1
ATOM 1816 O O . LEU A 1 225 ? 20.578 0.208 -19.271 1.00 93.31 225 LEU A O 1
ATOM 1820 N N . ILE A 1 226 ? 20.263 -1.463 -17.796 1.00 91.94 226 ILE A N 1
ATOM 1821 C CA . ILE A 1 226 ? 21.287 -2.341 -18.381 1.00 91.94 226 ILE A CA 1
ATOM 1822 C C . 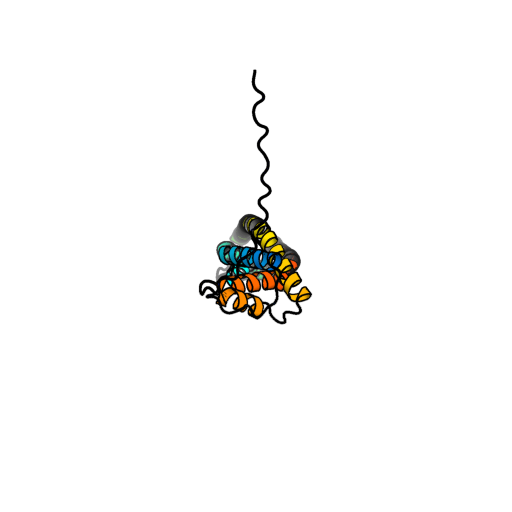ILE A 1 226 ? 20.937 -2.646 -19.835 1.00 91.94 226 ILE A C 1
ATOM 1824 O O . ILE A 1 226 ? 21.808 -2.512 -20.683 1.00 91.94 226 ILE A O 1
ATOM 1828 N N . ALA A 1 227 ? 19.675 -2.975 -20.124 1.00 90.75 227 ALA A N 1
ATOM 1829 C CA . ALA A 1 227 ? 19.213 -3.304 -21.470 1.00 90.75 227 ALA A CA 1
ATOM 1830 C C . ALA A 1 227 ? 19.505 -2.163 -22.452 1.00 90.75 227 ALA A C 1
ATOM 1832 O O . ALA A 1 227 ? 20.018 -2.391 -23.547 1.00 90.75 227 ALA A O 1
ATOM 1833 N N . ILE A 1 228 ? 19.219 -0.926 -22.030 1.00 90.44 228 ILE A N 1
ATOM 1834 C CA . ILE A 1 228 ? 19.505 0.281 -22.811 1.00 90.44 228 ILE A CA 1
ATOM 1835 C C . ILE A 1 228 ? 21.012 0.455 -23.004 1.00 90.44 228 ILE A C 1
ATOM 1837 O O . ILE A 1 228 ? 21.451 0.695 -24.123 1.00 90.44 228 ILE A O 1
ATOM 1841 N N . ILE A 1 229 ? 21.809 0.308 -21.942 1.00 89.69 229 ILE A N 1
ATOM 1842 C CA . ILE A 1 229 ? 23.268 0.480 -21.997 1.00 89.69 229 ILE A CA 1
ATOM 1843 C C . ILE A 1 229 ? 23.921 -0.555 -22.918 1.00 89.69 229 ILE A C 1
ATOM 1845 O O . ILE A 1 229 ? 24.807 -0.201 -23.684 1.00 89.69 229 ILE A O 1
ATOM 1849 N N . THR A 1 230 ? 23.482 -1.813 -22.876 1.00 87.94 230 THR A N 1
ATOM 1850 C CA . THR A 1 230 ? 24.004 -2.881 -23.744 1.00 87.94 230 THR A CA 1
ATOM 1851 C C . THR A 1 230 ? 23.549 -2.763 -25.197 1.00 87.94 230 THR A C 1
ATOM 1853 O O . THR A 1 230 ? 24.048 -3.502 -26.037 1.00 87.94 230 THR A O 1
ATOM 1856 N N . SER A 1 231 ? 22.580 -1.886 -25.473 1.00 85.31 231 SER A N 1
ATOM 1857 C CA . SER A 1 231 ? 22.053 -1.630 -26.817 1.00 85.31 231 SER A CA 1
ATOM 1858 C C . SER A 1 231 ? 22.742 -0.450 -27.519 1.00 85.31 231 SER A C 1
ATOM 1860 O O . SER A 1 231 ? 22.455 -0.216 -28.692 1.00 85.31 231 SER A O 1
ATOM 1862 N N . PHE A 1 232 ? 23.608 0.297 -26.815 1.00 80.88 232 PHE A N 1
ATOM 1863 C CA . PHE A 1 232 ? 24.527 1.271 -27.424 1.00 80.88 232 PHE A CA 1
ATOM 1864 C C . PHE A 1 232 ? 25.647 0.562 -28.187 1.00 80.88 232 PHE A C 1
ATOM 1866 O O . PHE A 1 232 ? 26.016 1.088 -29.260 1.00 80.88 232 PHE A O 1
#

pLDDT: mean 78.36, std 15.48, range [31.58, 96.31]

Sequence (232 aa):
MNLGNLGSFNFEMPKPNIPNLGQPPREIDLSPEEAFKVKKIMSNLASTGLTVDSLFDLFNDWQSNKTKSTKRFVLSFSFILSLTIVAGVNITEIDLFGVSVQDEMSALFLSSLATILVISFFYYIYLQNKDWEVHTAKTSYVDKSLKNCLNMVEQIDDILTKKDIKSAKDLFDDFKSSYDKSNLEFEAYQAIKFYKNNLKDTRKSIDWVEKLELWGICILNFLALIAIITSF